Protein 4FB3 (pdb70)

Foldseek 3Di:
DDDDPVLVVFFDPDDPDFDWAQKKKKWFAPVLQVVVVVPVVVQPFPKKWWKDDPRTIMIITGGDDIGGFVVVLVVSCVPDVDGRTDMTGTNHRLVSVVVCVDPPMPTDDMPPPRD/DDDDPVCVVFWDPDDPDQDWAQKKKKDFAAVLQVVCQVPVPVQPFPKKWWKCAPRGTMIITGGPDIGGQVVVVVPSVPSDVDDDMDMTGTHHVVVVCVVQPDPVMGTDDMDDDD/DDDDPVCPVFWDPDDDDPDWAFWKKKWWALVLVVVVQPVVCPLPWPKWFWKDDDRIIMIITGGPDIGGQVVVQVVSCPVPVDTDIDMTGTNHRVVVPVVQVDPPMPGPDMDDDD

Radius of gyration: 34.25 Å; Cα contacts (8 Å, |Δi|>4): 599; chains: 3; bounding box: 70×88×48 Å

Solvent-accessible surface area: 19027 Å² total; per-residue (Å²): 124,84,12,18,108,74,0,60,56,70,9,12,91,56,144,210,47,111,144,64,25,60,0,2,0,6,18,3,36,56,129,10,0,106,66,2,24,96,38,4,43,120,12,142,32,84,17,37,0,8,1,60,33,108,167,1,0,1,0,6,1,53,7,93,74,118,39,107,28,55,47,2,64,90,72,9,12,154,68,46,58,103,57,70,63,39,10,41,0,2,61,104,48,114,62,0,34,103,29,1,40,55,92,87,12,115,58,91,57,51,52,135,105,50,170,125,84,10,24,101,68,0,74,50,64,9,24,90,48,149,200,50,105,132,46,22,60,1,0,0,0,9,0,22,68,123,42,0,110,69,0,20,82,61,2,38,153,18,161,33,100,24,48,3,5,1,36,48,119,168,3,0,0,0,4,1,40,7,126,68,119,40,93,27,50,48,2,88,107,22,2,54,119,62,10,98,47,90,75,28,46,3,44,0,3,72,104,44,132,58,0,37,106,33,3,49,50,92,106,14,123,69,68,58,48,76,127,112,94,135,87,12,13,102,65,0,63,54,61,8,16,84,68,143,207,53,122,122,53,29,61,2,0,0,3,15,0,40,81,118,8,0,112,83,4,28,105,54,4,53,122,9,127,26,112,17,42,2,4,0,34,28,123,168,10,0,0,1,7,12,52,7,123,54,120,36,89,37,58,40,4,84,81,66,11,54,128,96,11,91,122,64,105,33,32,8,51,0,4,67,108,52,126,71,0,39,93,34,2,46,52,93,83,9,111,66,82,56,38,79,108,114,76

Organism: Murine polyomavirus (strain BG) (NCBI:txid179241)

Secondary structure (DSSP, 8-state):
----TTTTTSB---SS---EEEEEEEEE-HHHHHHHHTTGGGG-EEEEEEEE-SSSEEEEEEEEEEEEHHHHHHHHTTTS--S---EEEBSSHHHHHHHSSSTT-EEEEESS---/----TTSTTTEE--SS---EEEEEEEE--HHHHHHHHTTGGGG-EEEEEEEEEESEEEEEEEEEEEEESHHHHHHHHHH---S--EEEEESSHHHHHHHHSSSS-EEEEESS--/----TTSTTSEE--SS---EEEEEEEEE-HHHHHHHHSTTTTS-EEEEEEEEETTEEEEEEEEEEEEEHHHHHHHHTTT-SSS-EEEEEES-HHHHHHHTTSTT-EEEEESS--

Nearest PDB structures (foldseek):
  4fb3-assembly1_E  TM=9.913E-01  e=8.082E-19  Alphapolyomavirus muris
  3qfq-assembly1_E  TM=9.649E-01  e=5.705E-13  Merkel cell polyomavirus
  2nl8-assembly1_A-2  TM=9.813E-01  e=9.388E-12  Betapolyomavirus macacae
  4gdf-assembly1_A  TM=9.723E-01  e=1.425E-11  Betapolyomavirus macacae
  3qk2-assembly1_A  TM=9.539E-01  e=4.165E-11  Betapolyomavirus macacae

Structure (mmCIF, N/CA/C/O backbone):
data_4FB3
#
_entry.id   4FB3
#
_cell.length_a   165.150
_cell.length_b   167.922
_cell.length_c   77.728
_cell.angle_alpha   90.00
_cell.angle_beta   90.00
_cell.angle_gamma   90.00
#
_symmetry.space_group_name_H-M   'C 2 2 21'
#
loop_
_entity.id
_entity.type
_entity.pdbx_description
1 polymer 'ORI DNA oligonucleotide-Crick strand'
2 polymer 'ORI DNA oligonucleotide-Watson strand'
3 polymer 'Large T antigen'
#
loop_
_atom_site.group_PDB
_atom_site.id
_atom_site.type_symbol
_atom_site.label_atom_id
_atom_site.label_alt_id
_atom_site.label_comp_id
_atom_site.label_asym_id
_atom_site.label_entity_id
_atom_site.label_seq_id
_atom_site.pdbx_PDB_ins_code
_atom_site.Cartn_x
_atom_site.Cartn_y
_atom_site.Cartn_z
_atom_site.occupancy
_atom_site.B_iso_or_equiv
_atom_site.auth_seq_id
_atom_site.auth_comp_id
_atom_site.auth_asym_id
_atom_site.auth_atom_id
_atom_site.pdbx_PDB_model_num
ATOM 1061 N N . SER C 3 8 ? -13.184 117.708 6.926 1.00 131.74 290 SER A N 1
ATOM 1062 C CA . SER C 3 8 ? -12.557 117.174 5.720 1.00 128.81 290 SER A CA 1
ATOM 1063 C C . SER C 3 8 ? -13.552 117.056 4.563 1.00 124.55 290 SER A C 1
ATOM 1064 O O . SER C 3 8 ? -13.808 115.963 4.058 1.00 122.73 290 SER A O 1
ATOM 1067 N N . ASP C 3 9 ? -14.122 118.190 4.164 1.00 133.38 291 ASP A N 1
ATOM 1068 C CA . ASP C 3 9 ? -14.992 118.256 2.992 1.00 129.76 291 ASP A CA 1
ATOM 1069 C C . ASP C 3 9 ? -14.225 118.920 1.849 1.00 128.24 291 ASP A C 1
ATOM 1070 O O . ASP C 3 9 ? -12.995 118.922 1.847 1.00 129.42 291 ASP A O 1
ATOM 1075 N N . PHE C 3 10 ? -14.942 119.481 0.881 1.00 96.11 292 PHE A N 1
ATOM 1076 C CA . PHE C 3 10 ? -14.303 120.202 -0.215 1.00 95.06 292 PHE A CA 1
ATOM 1077 C C . PHE C 3 10 ? -13.978 121.634 0.197 1.00 97.53 292 PHE A C 1
ATOM 1078 O O . PHE C 3 10 ? -14.727 122.241 0.964 1.00 99.13 292 PHE A O 1
ATOM 1086 N N . PRO C 3 11 ? -12.848 122.164 -0.301 1.00 103.36 293 PRO A N 1
ATOM 1087 C CA . PRO C 3 11 ? -12.403 123.539 -0.051 1.00 106.03 293 PRO A CA 1
ATOM 1088 C C . PRO C 3 11 ? -13.517 124.555 -0.260 1.00 106.10 293 PRO A C 1
ATOM 1089 O O . PRO C 3 11 ? -14.348 124.392 -1.154 1.00 103.55 293 PRO A O 1
ATOM 1093 N N . SER C 3 12 ? -13.517 125.597 0.565 1.00 117.66 294 SER A N 1
ATOM 1094 C CA . SER C 3 12 ? -14.574 126.599 0.554 1.00 118.61 294 SER A CA 1
ATOM 1095 C C . SER C 3 12 ? -14.597 127.376 -0.762 1.00 117.67 294 SER A C 1
ATOM 1096 O O . SER C 3 12 ? -15.623 127.938 -1.147 1.00 117.51 294 SER A O 1
ATOM 1099 N N . SER C 3 13 ? -13.462 127.392 -1.454 1.00 105.50 295 SER A N 1
ATOM 1100 C CA . SER C 3 13 ? -13.327 128.132 -2.703 1.00 105.15 295 SER A CA 1
ATOM 1101 C C . SER C 3 13 ? -14.136 127.490 -3.827 1.00 101.57 295 SER A C 1
ATOM 1102 O O . SER C 3 13 ? -14.811 128.179 -4.592 1.00 101.63 295 SER A O 1
ATOM 1105 N N . LEU C 3 14 ? -14.066 126.164 -3.908 1.00 109.40 296 LEU A N 1
ATOM 1106 C CA . LEU C 3 14 ? -14.677 125.406 -4.999 1.00 106.25 296 LEU A CA 1
ATOM 1107 C C . LEU C 3 14 ? -16.209 125.374 -5.001 1.00 105.33 296 LEU A C 1
ATOM 1108 O O . LEU C 3 14 ? -16.826 125.281 -6.065 1.00 103.77 296 LEU A O 1
ATOM 1113 N N . THR C 3 15 ? -16.819 125.465 -3.821 1.00 89.56 297 THR A N 1
ATOM 1114 C CA . THR C 3 15 ? -18.260 125.233 -3.660 1.00 88.82 297 THR A CA 1
ATOM 1115 C C . THR C 3 15 ? -19.189 126.158 -4.454 1.00 89.32 297 THR A C 1
ATOM 1116 O O . THR C 3 15 ? -20.333 126.378 -4.052 1.00 90.08 297 THR A O 1
ATOM 1120 N N . GLY C 3 16 ? -18.707 126.684 -5.576 1.00 97.43 298 GLY A N 1
ATOM 1121 C CA . GLY C 3 16 ? -19.531 127.477 -6.469 1.00 98.13 298 GLY A CA 1
ATOM 1122 C C . GLY C 3 16 ? -19.465 126.896 -7.870 1.00 95.86 298 GLY A C 1
ATOM 1123 O O . GLY C 3 16 ? -20.226 127.285 -8.764 1.00 96.14 298 GLY A O 1
ATOM 1124 N N . TYR C 3 17 ? -18.545 125.954 -8.058 1.00 112.41 299 TYR A N 1
ATOM 1125 C CA . TYR C 3 17 ? -18.378 125.289 -9.339 1.00 110.49 299 TYR A CA 1
ATOM 1126 C C . TYR C 3 17 ? -18.754 123.816 -9.223 1.00 108.04 299 TYR A C 1
ATOM 1127 O O . TYR C 3 17 ? -18.460 123.022 -10.123 1.00 106.53 299 TYR A O 1
ATOM 1136 N N . LEU C 3 18 ? -19.400 123.456 -8.116 1.00 102.00 300 LEU A N 1
ATOM 1137 C CA . LEU C 3 18 ? -19.769 122.068 -7.870 1.00 100.22 300 LEU A CA 1
ATOM 1138 C C . LEU C 3 18 ? -21.264 121.900 -7.639 1.00 100.14 300 LEU A C 1
ATOM 1139 O O . LEU C 3 18 ? -21.972 122.862 -7.341 1.00 101.69 300 LEU A O 1
ATOM 1144 N N . SER C 3 19 ? -21.733 120.665 -7.779 1.00 75.44 301 SER A N 1
ATOM 1145 C CA . SER C 3 19 ? -23.084 120.306 -7.376 1.00 75.55 301 SER A CA 1
ATOM 1146 C C . SER C 3 19 ? -23.061 119.885 -5.914 1.00 76.28 301 SER A C 1
ATOM 1147 O O . SER C 3 19 ? -22.148 119.183 -5.473 1.00 75.97 301 SER A O 1
ATOM 1150 N N . HIS C 3 20 ? -24.056 120.332 -5.160 1.00 82.53 302 HIS A N 1
ATOM 1151 C CA . HIS C 3 20 ? -24.178 119.948 -3.764 1.00 83.69 302 HIS A CA 1
ATOM 1152 C C . HIS C 3 20 ? -25.481 119.189 -3.569 1.00 83.65 302 HIS A C 1
ATOM 1153 O O . HIS C 3 20 ? -25.994 119.076 -2.455 1.00 85.15 302 HIS A O 1
ATOM 1160 N N . ALA C 3 21 ? -26.012 118.673 -4.674 1.00 94.40 303 ALA A N 1
ATOM 1161 C CA . ALA C 3 21 ? -27.226 117.873 -4.643 1.00 94.49 303 ALA A CA 1
ATOM 1162 C C . ALA C 3 21 ? -26.936 116.537 -3.973 1.00 94.34 303 ALA A C 1
ATOM 1163 O O . ALA C 3 21 ? -25.783 116.118 -3.874 1.00 93.78 303 ALA A O 1
ATOM 1165 N N . ILE C 3 22 ? -27.989 115.872 -3.514 1.00 90.82 304 ILE A N 1
ATOM 1166 C CA . ILE C 3 22 ? -27.853 114.614 -2.793 1.00 91.34 304 ILE A CA 1
ATOM 1167 C C . ILE C 3 22 ? -29.073 113.724 -3.037 1.00 91.77 304 ILE A C 1
ATOM 1168 O O . ILE C 3 22 ? -28.948 112.513 -3.216 1.00 91.64 304 ILE A O 1
ATOM 1173 N N . TYR C 3 23 ? -30.247 114.343 -3.079 1.00 78.75 305 TYR A N 1
ATOM 1174 C CA . TYR C 3 23 ? -31.485 113.630 -3.364 1.00 79.48 305 TYR A CA 1
ATOM 1175 C C . TYR C 3 23 ? -31.886 113.843 -4.821 1.00 78.43 305 TYR A C 1
ATOM 1176 O O . TYR C 3 23 ? -33.056 113.704 -5.179 1.00 79.38 305 TYR A O 1
ATOM 1185 N N . SER C 3 24 ? -30.907 114.182 -5.657 1.00 77.93 306 SER A N 1
ATOM 1186 C CA . SER C 3 24 ? -31.156 114.465 -7.067 1.00 77.25 306 SER A CA 1
ATOM 1187 C C . SER C 3 24 ? -30.707 113.317 -7.970 1.00 76.33 306 SER A C 1
ATOM 1188 O O . SER C 3 24 ? -29.694 112.666 -7.707 1.00 75.64 306 SER A O 1
ATOM 1191 N N . ASN C 3 25 ? -31.472 113.071 -9.030 1.00 87.30 307 ASN A N 1
ATOM 1192 C CA . ASN C 3 25 ? -31.123 112.046 -10.002 1.00 86.91 307 ASN A CA 1
ATOM 1193 C C . ASN C 3 25 ? -30.657 112.647 -11.322 1.00 86.23 307 ASN A C 1
ATOM 1194 O O . ASN C 3 25 ? -30.794 112.028 -12.377 1.00 86.61 307 ASN A O 1
ATOM 1199 N N . LYS C 3 26 ? -30.099 113.852 -11.257 1.00 73.58 308 LYS A N 1
ATOM 1200 C CA . LYS C 3 26 ? -29.578 114.515 -12.444 1.00 73.24 308 LYS A CA 1
ATOM 1201 C C . LYS C 3 26 ? -28.350 113.786 -12.978 1.00 72.22 308 LYS A C 1
ATOM 1202 O O . LYS C 3 26 ? -27.783 112.932 -12.302 1.00 71.74 308 LYS A O 1
ATOM 1208 N N . THR C 3 27 ? -27.945 114.133 -14.196 1.00 91.26 309 THR A N 1
ATOM 1209 C CA . THR C 3 27 ? -26.772 113.532 -14.830 1.00 90.64 309 THR A CA 1
ATOM 1210 C C . THR C 3 27 ? -25.753 114.588 -15.238 1.00 90.21 309 THR A C 1
ATOM 1211 O O . THR C 3 27 ? -26.120 115.691 -15.644 1.00 90.89 309 THR A O 1
ATOM 1215 N N . PHE C 3 28 ? -24.474 114.237 -15.140 1.00 75.36 310 PHE A N 1
ATOM 1216 C CA . PHE C 3 28 ? -23.393 115.199 -15.336 1.00 75.11 310 PHE A CA 1
ATOM 1217 C C . PHE C 3 28 ? -22.254 114.673 -16.202 1.00 75.11 310 PHE A C 1
ATOM 1218 O O . PHE C 3 28 ? -21.977 113.474 -16.205 1.00 75.06 310 PHE A O 1
ATOM 1226 N N . PRO C 3 29 ? -21.584 115.579 -16.934 1.00 72.08 311 PRO A N 1
ATOM 1227 C CA . PRO C 3 29 ? -20.445 115.225 -17.787 1.00 72.41 311 PRO A CA 1
ATOM 1228 C C . PRO C 3 29 ? -19.088 115.451 -17.115 1.00 71.93 311 PRO A C 1
ATOM 1229 O O . PRO C 3 29 ? -18.061 115.100 -17.698 1.00 72.34 311 PRO A O 1
ATOM 1233 N N . ALA C 3 30 ? -19.081 116.023 -15.914 1.00 77.11 312 ALA A N 1
ATOM 1234 C CA . ALA C 3 30 ? -17.826 116.315 -15.223 1.00 77.08 312 ALA A CA 1
ATOM 1235 C C . ALA C 3 30 ? -17.884 115.963 -13.738 1.00 76.65 312 ALA A C 1
ATOM 1236 O O . ALA C 3 30 ? -18.890 116.207 -13.077 1.00 76.48 312 ALA A O 1
ATOM 1238 N N . PHE C 3 31 ? -16.800 115.395 -13.217 1.00 64.82 313 PHE A N 1
ATOM 1239 C CA . PHE C 3 31 ? -16.765 114.966 -11.822 1.00 64.91 313 PHE A CA 1
ATOM 1240 C C . PHE C 3 31 ? -15.417 115.238 -11.151 1.00 65.73 313 PHE A C 1
ATOM 1241 O O . PHE C 3 31 ? -14.369 115.186 -11.791 1.00 66.16 313 PHE A O 1
ATOM 1249 N N . LEU C 3 32 ? -15.453 115.515 -9.851 1.00 60.39 314 LEU A N 1
ATOM 1250 C CA . LEU C 3 32 ? -14.241 115.770 -9.078 1.00 61.63 314 LEU A CA 1
ATOM 1251 C C . LEU C 3 32 ? -14.234 114.909 -7.817 1.00 62.48 314 LEU A C 1
ATOM 1252 O O . LEU C 3 32 ? -15.162 114.976 -7.013 1.00 62.53 314 LEU A O 1
ATOM 1257 N N . VAL C 3 33 ? -13.180 114.113 -7.644 1.00 58.46 315 VAL A N 1
ATOM 1258 C CA . VAL C 3 33 ? -13.074 113.222 -6.490 1.00 59.83 315 VAL A CA 1
ATOM 1259 C C . VAL C 3 33 ? -11.907 113.593 -5.577 1.00 61.89 315 VAL A C 1
ATOM 1260 O O . VAL C 3 33 ? -10.784 113.798 -6.033 1.00 62.54 315 VAL A O 1
ATOM 1264 N N . TYR C 3 34 ? -12.189 113.677 -4.281 1.00 103.85 316 TYR A N 1
ATOM 1265 C CA . TYR C 3 34 ? -11.206 114.100 -3.293 1.00 106.28 316 TYR A CA 1
ATOM 1266 C C . TYR C 3 34 ? -10.798 112.930 -2.400 1.00 108.52 316 TYR A C 1
ATOM 1267 O O . TYR C 3 34 ? -11.598 112.451 -1.594 1.00 109.14 316 TYR A O 1
ATOM 1276 N N . SER C 3 35 ? -9.552 112.484 -2.539 1.00 70.57 317 SER A N 1
ATOM 1277 C CA . SER C 3 35 ? -9.029 111.391 -1.721 1.00 73.33 317 SER A CA 1
ATOM 1278 C C . SER C 3 35 ? -7.522 111.521 -1.494 1.00 75.96 317 SER A C 1
ATOM 1279 O O . SER C 3 35 ? -6.923 112.548 -1.808 1.00 75.78 317 SER A O 1
ATOM 1282 N N . THR C 3 36 ? -6.912 110.475 -0.944 1.00 98.38 318 THR A N 1
ATOM 1283 C CA . THR C 3 36 ? -5.477 110.480 -0.668 1.00 101.46 318 THR A CA 1
ATOM 1284 C C . THR C 3 36 ? -4.651 110.421 -1.951 1.00 100.54 318 THR A C 1
ATOM 1285 O O . THR C 3 36 ? -5.203 110.269 -3.045 1.00 97.68 318 THR A O 1
ATOM 1289 N N . LYS C 3 37 ? -3.331 110.542 -1.810 1.00 101.51 319 LYS A N 1
ATOM 1290 C CA . LYS C 3 37 ? -2.434 110.497 -2.962 1.00 101.27 319 LYS A CA 1
ATOM 1291 C C . LYS C 3 37 ? -2.487 109.134 -3.634 1.00 101.31 319 LYS A C 1
ATOM 1292 O O . LYS C 3 37 ? -2.597 109.036 -4.860 1.00 99.23 319 LYS A O 1
ATOM 1298 N N . GLU C 3 38 ? -2.398 108.087 -2.819 1.00 122.46 320 GLU A N 1
ATOM 1299 C CA . GLU C 3 38 ? -2.351 106.718 -3.323 1.00 123.54 320 GLU A CA 1
ATOM 1300 C C . GLU C 3 38 ? -3.582 106.366 -4.144 1.00 120.13 320 GLU A C 1
ATOM 1301 O O . GLU C 3 38 ? -3.468 105.877 -5.270 1.00 119.41 320 GLU A O 1
ATOM 1307 N N . LYS C 3 39 ? -4.755 106.619 -3.572 1.00 105.77 321 LYS A N 1
ATOM 1308 C CA . LYS C 3 39 ? -6.012 106.266 -4.219 1.00 102.97 321 LYS A CA 1
ATOM 1309 C C . LYS C 3 39 ? -6.253 107.091 -5.483 1.00 99.54 321 LYS A C 1
ATOM 1310 O O . LYS C 3 39 ? -6.812 106.587 -6.460 1.00 98.07 321 LYS A O 1
ATOM 1316 N N . CYS C 3 40 ? -5.818 108.349 -5.468 1.00 78.60 322 CYS A N 1
ATOM 1317 C CA . CYS C 3 40 ? -5.998 109.235 -6.618 1.00 75.87 322 CYS A CA 1
ATOM 1318 C C . CYS C 3 40 ? -5.187 108.769 -7.821 1.00 76.41 322 CYS A C 1
ATOM 1319 O O . CYS C 3 40 ? -5.692 108.740 -8.944 1.00 74.52 322 CYS A O 1
ATOM 1322 N N . LYS C 3 41 ? -3.931 108.403 -7.582 1.00 92.38 323 LYS A N 1
ATOM 1323 C CA . LYS C 3 41 ? -3.093 107.843 -8.635 1.00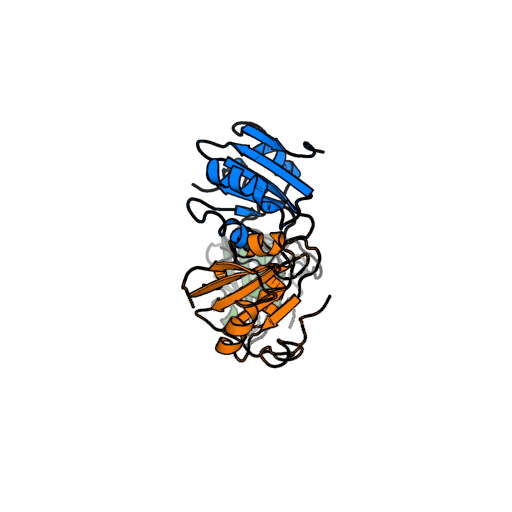 93.58 323 LYS A CA 1
ATOM 1324 C C . LYS C 3 41 ? -3.634 106.480 -9.055 1.00 94.02 323 LYS A C 1
ATOM 1325 O O . LYS C 3 41 ? -3.565 106.107 -10.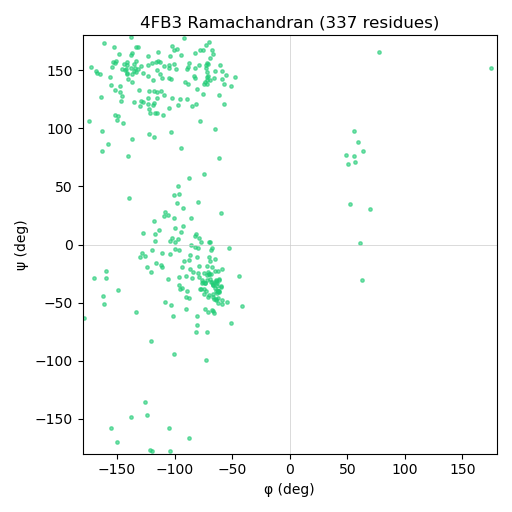225 1.00 93.77 323 LYS A O 1
ATOM 1331 N N . GLN C 3 42 ? -4.175 105.743 -8.090 1.00 94.85 324 GLN A N 1
ATOM 1332 C CA . GLN C 3 42 ? -4.793 104.449 -8.356 1.00 95.66 324 GLN A CA 1
ATOM 1333 C C . GLN C 3 42 ? -6.005 104.607 -9.273 1.00 92.44 324 GLN A C 1
ATOM 1334 O O . GLN C 3 42 ? -6.266 103.756 -10.121 1.00 92.93 324 GLN A O 1
ATOM 1340 N N . LEU C 3 43 ? -6.733 105.706 -9.104 1.00 85.08 325 LEU A N 1
ATOM 1341 C CA . LEU C 3 43 ? -7.913 105.982 -9.918 1.00 82.25 325 LEU A CA 1
ATOM 1342 C C . LEU C 3 43 ? -7.565 106.507 -11.310 1.00 81.16 325 LEU A C 1
ATOM 1343 O O . LEU C 3 43 ? -8.218 106.151 -12.294 1.00 80.36 325 LEU A O 1
ATOM 1348 N N . TYR C 3 44 ? -6.538 107.352 -11.384 1.00 90.98 326 TYR A N 1
ATOM 1349 C CA . TYR C 3 44 ? -6.161 108.019 -12.632 1.00 90.22 326 TYR A CA 1
ATOM 1350 C C . TYR C 3 44 ? -5.829 107.035 -13.748 1.00 91.71 326 TYR A C 1
ATOM 1351 O O . TYR C 3 44 ? -5.876 107.390 -14.926 1.00 91.06 326 TYR A O 1
ATOM 1360 N N . ASP C 3 45 ? -5.498 105.803 -13.377 1.00 85.71 327 ASP A N 1
ATOM 1361 C CA . ASP C 3 45 ? -5.209 104.767 -14.360 1.00 87.72 327 ASP A CA 1
ATOM 1362 C C . ASP C 3 45 ? -6.376 103.787 -14.487 1.00 87.63 327 ASP A C 1
ATOM 1363 O O . ASP C 3 45 ? -6.395 102.941 -15.380 1.00 89.25 327 ASP A O 1
ATOM 1368 N N . THR C 3 46 ? -7.351 103.919 -13.593 1.00 89.64 328 THR A N 1
ATOM 1369 C CA . THR C 3 46 ? -8.467 102.977 -13.504 1.00 89.91 328 THR A CA 1
ATOM 1370 C C . THR C 3 46 ? -9.703 103.403 -14.299 1.00 87.44 328 THR A C 1
ATOM 1371 O O . THR C 3 46 ? -10.368 102.570 -14.916 1.00 88.32 328 THR A O 1
ATOM 1375 N N . ILE C 3 47 ? -9.983 104.704 -14.302 1.00 102.41 329 ILE A N 1
ATOM 1376 C CA . ILE C 3 47 ? -11.241 105.265 -14.816 1.00 100.16 329 ILE A CA 1
ATOM 1377 C C . ILE C 3 47 ? -11.667 104.877 -16.239 1.00 100.65 329 ILE A C 1
ATOM 1378 O O . ILE C 3 47 ? -12.739 105.281 -16.692 1.00 99.23 329 ILE A O 1
ATOM 1383 N N . GLY C 3 48 ? -10.830 104.105 -16.930 1.00 97.90 330 GLY A N 1
ATOM 1384 C CA . GLY C 3 48 ? -11.062 103.739 -18.319 1.00 99.00 330 GLY A CA 1
ATOM 1385 C C . GLY C 3 48 ? -12.469 103.311 -18.703 1.00 98.78 330 GLY A C 1
ATOM 1386 O O . GLY C 3 48 ? -12.879 103.472 -19.853 1.00 99.03 330 GLY A O 1
ATOM 1387 N N . LYS C 3 49 ? -13.216 102.779 -17.741 1.00 91.47 331 LYS A N 1
ATOM 1388 C CA . LYS C 3 49 ? -14.573 102.306 -18.001 1.00 91.62 331 LYS A CA 1
ATOM 1389 C C . LYS C 3 49 ? -15.595 103.445 -17.989 1.00 88.84 331 LYS A C 1
ATOM 1390 O O . LYS C 3 49 ? -16.805 103.209 -18.020 1.00 88.76 331 LYS A O 1
ATOM 1396 N N . PHE C 3 50 ? -15.095 104.676 -17.937 1.00 89.05 332 PHE A N 1
ATOM 1397 C CA . PHE C 3 50 ? -15.931 105.862 -18.083 1.00 86.93 332 PHE A CA 1
ATOM 1398 C C . PHE C 3 50 ? -15.614 106.551 -19.401 1.00 87.12 332 PHE A C 1
ATOM 1399 O O . PHE C 3 50 ? -16.407 107.347 -19.904 1.00 86.27 332 PHE A O 1
ATOM 1407 N N . ARG C 3 51 ? -14.444 106.226 -19.945 1.00 105.96 333 ARG A N 1
ATOM 1408 C CA . ARG C 3 51 ? -13.947 106.803 -21.190 1.00 106.70 333 ARG A CA 1
ATOM 1409 C C . ARG C 3 51 ? -13.892 108.325 -21.098 1.00 104.88 333 ARG A C 1
ATOM 1410 O O . ARG C 3 51 ? -14.686 109.015 -21.735 1.00 104.51 333 ARG A O 1
ATOM 1418 N N . PRO C 3 52 ? -12.948 108.855 -20.306 1.00 61.95 334 PRO A N 1
ATOM 1419 C CA . PRO C 3 52 ? -12.876 110.303 -20.094 1.00 60.60 334 PRO A CA 1
ATOM 1420 C C . PRO C 3 52 ? -12.305 111.049 -21.299 1.00 61.68 334 PRO A C 1
ATOM 1421 O O . PRO C 3 52 ? -11.342 110.584 -21.907 1.00 63.35 334 PRO A O 1
ATOM 1425 N N . GLU C 3 53 ? -12.897 112.192 -21.634 1.00 102.81 335 GLU A N 1
ATOM 1426 C CA . GLU C 3 53 ? -12.394 113.034 -22.712 1.00 104.13 335 GLU A CA 1
ATOM 1427 C C . GLU C 3 53 ? -11.100 113.698 -22.245 1.00 104.32 335 GLU A C 1
ATOM 1428 O O . GLU C 3 53 ? -10.231 114.048 -23.046 1.00 105.96 335 GLU A O 1
ATOM 1434 N N . PHE C 3 54 ? -10.984 113.847 -20.928 1.00 75.80 336 PHE A N 1
ATOM 1435 C CA . PHE C 3 54 ? -9.874 114.558 -20.301 1.00 76.10 336 PHE A CA 1
ATOM 1436 C C . PHE C 3 54 ? -9.825 114.234 -18.813 1.00 75.03 336 PHE A C 1
ATOM 1437 O O . PHE C 3 54 ? -10.861 114.032 -18.188 1.00 73.70 336 PHE A O 1
ATOM 1445 N N . LYS C 3 55 ? -8.623 114.187 -18.247 1.00 71.56 337 LYS A N 1
ATOM 1446 C CA . LYS C 3 55 ? -8.460 113.883 -16.830 1.00 71.15 337 LYS A CA 1
ATOM 1447 C C . LYS C 3 55 ? -7.148 114.450 -16.302 1.00 72.51 337 LYS A C 1
ATOM 1448 O O . LYS C 3 55 ? -6.144 114.464 -17.014 1.00 74.06 337 LYS A O 1
ATOM 1454 N N . CYS C 3 56 ? -7.157 114.918 -15.057 1.00 74.50 338 CYS A N 1
ATOM 1455 C CA . CYS C 3 56 ? -5.947 115.460 -14.446 1.00 76.17 338 CYS A CA 1
ATOM 1456 C C . CYS C 3 56 ? -5.832 115.080 -12.972 1.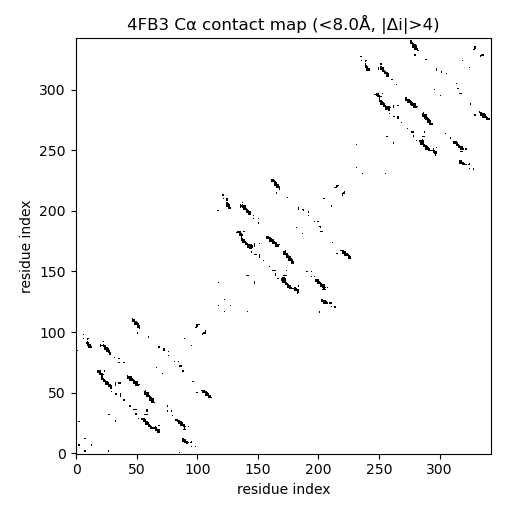00 76.55 338 CYS A C 1
ATOM 1457 O O . CYS C 3 56 ? -6.836 114.831 -12.300 1.00 75.31 338 CYS A O 1
ATOM 1460 N N . LEU C 3 57 ? -4.600 115.042 -12.478 1.00 78.48 339 LEU A N 1
ATOM 1461 C CA . LEU C 3 57 ? -4.331 114.672 -11.096 1.00 79.58 339 LEU A CA 1
ATOM 1462 C C . LEU C 3 57 ? -3.605 115.795 -10.360 1.00 81.26 339 LEU A C 1
ATOM 1463 O O . LEU C 3 57 ? -2.454 116.112 -10.667 1.00 83.18 339 LEU A O 1
ATOM 1468 N N . VAL C 3 58 ? -4.285 116.395 -9.386 1.00 77.17 340 VAL A N 1
ATOM 1469 C CA . VAL C 3 58 ? -3.711 117.501 -8.625 1.00 79.10 340 VAL A CA 1
ATOM 1470 C C . VAL C 3 58 ? -3.539 117.158 -7.144 1.00 80.82 340 VAL A C 1
ATOM 1471 O O . VAL C 3 58 ? -4.216 116.274 -6.620 1.00 80.04 340 VAL A O 1
ATOM 1475 N N . HIS C 3 59 ? -2.632 117.866 -6.476 1.00 100.91 341 HIS A N 1
ATOM 1476 C CA . HIS C 3 59 ? -2.386 117.666 -5.048 1.00 103.26 341 HIS A CA 1
ATOM 1477 C C . HIS C 3 59 ? -3.075 118.733 -4.204 1.00 103.63 341 HIS A C 1
ATOM 1478 O O . HIS C 3 59 ? -3.327 119.840 -4.678 1.00 103.11 341 HIS A O 1
ATOM 1485 N N . TYR C 3 60 ? -3.362 118.397 -2.948 1.00 111.31 342 TYR A N 1
ATOM 1486 C CA . TYR C 3 60 ? -3.990 119.331 -2.018 1.00 112.29 342 TYR A CA 1
ATOM 1487 C C . TYR C 3 60 ? -3.833 118.880 -0.566 1.00 115.17 342 TYR A C 1
ATOM 1488 O O . TYR C 3 60 ? -4.747 118.289 0.008 1.00 114.37 342 TYR A O 1
ATOM 1497 N N . GLU C 3 61 ? -2.665 119.150 0.013 1.00 114.99 343 GLU A N 1
ATOM 1498 C CA . GLU C 3 61 ? -2.420 118.937 1.442 1.00 118.64 343 GLU A CA 1
ATOM 1499 C C . GLU C 3 61 ? -2.606 117.492 1.908 1.00 118.79 343 GLU A C 1
ATOM 1500 O O . GLU C 3 61 ? -3.693 117.119 2.353 1.00 117.55 343 GLU A O 1
ATOM 1506 N N . GLU C 3 62 ? -1.538 116.698 1.827 1.00 122.25 344 GLU A N 1
ATOM 1507 C CA . GLU C 3 62 ? -1.543 115.305 2.292 1.00 123.37 344 GLU A CA 1
ATOM 1508 C C . GLU C 3 62 ? -2.704 114.512 1.701 1.00 119.47 344 GLU A C 1
ATOM 1509 O O . GLU C 3 62 ? -3.279 113.642 2.353 1.00 120.11 344 GLU A O 1
ATOM 1515 N N . GLY C 3 63 ? -3.044 114.835 0.460 1.00 112.07 345 GLY A N 1
ATOM 1516 C CA . GLY C 3 63 ? -4.178 114.244 -0.222 1.00 108.41 345 GLY A CA 1
ATOM 1517 C C . GLY C 3 63 ? -4.344 114.927 -1.563 1.00 105.26 345 GLY A C 1
ATOM 1518 O O . GLY C 3 63 ? -3.972 116.090 -1.721 1.00 105.65 345 GLY A O 1
ATOM 1519 N N . GLY C 3 64 ? -4.892 114.211 -2.536 1.00 74.38 346 GLY A N 1
ATOM 1520 C CA . GLY C 3 64 ? -5.018 114.760 -3.872 1.00 71.82 346 GLY A CA 1
ATOM 1521 C C . GLY C 3 64 ? -6.443 114.825 -4.380 1.00 68.62 346 GLY A C 1
ATOM 1522 O O . GLY C 3 64 ? -7.387 114.496 -3.662 1.00 68.26 346 GLY A O 1
ATOM 1523 N N . MET C 3 65 ? -6.596 115.265 -5.624 1.00 80.57 347 MET A N 1
ATOM 1524 C CA . MET C 3 65 ? 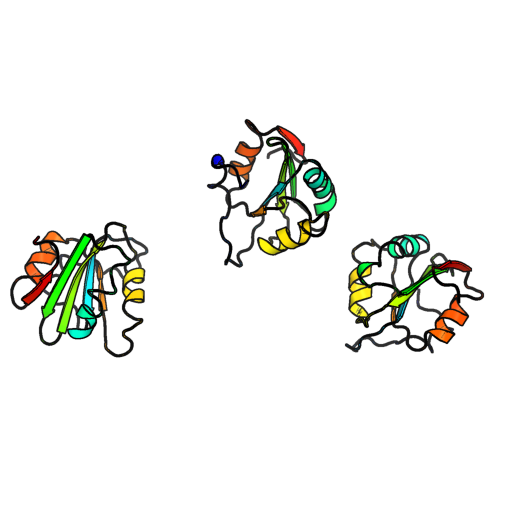-7.899 115.319 -6.271 1.00 77.82 347 MET A CA 1
ATOM 1525 C C . MET C 3 65 ? -7.771 114.837 -7.706 1.00 76.48 347 MET A C 1
ATOM 1526 O O . MET C 3 65 ? -6.705 114.943 -8.313 1.00 77.45 347 MET A O 1
ATOM 1531 N N . LEU C 3 66 ? -8.856 114.291 -8.238 1.00 68.86 348 LEU A N 1
ATOM 1532 C CA . LEU C 3 66 ? -8.890 113.883 -9.632 1.00 67.81 348 LEU A CA 1
ATOM 1533 C C . LEU C 3 66 ? -10.042 114.594 -10.334 1.00 65.91 348 LEU A C 1
ATOM 1534 O O . LEU C 3 66 ? -11.190 114.540 -9.888 1.00 64.94 348 LEU A O 1
ATOM 1539 N N . PHE C 3 67 ? -9.718 115.276 -11.428 1.00 80.34 349 PHE A N 1
ATOM 1540 C CA . PHE C 3 67 ? -10.708 116.018 -12.197 1.00 79.12 349 PHE A CA 1
ATOM 1541 C C . PHE C 3 67 ? -10.798 115.478 -13.615 1.00 78.73 349 PHE A C 1
ATOM 1542 O O . PHE C 3 67 ? -9.820 115.500 -14.361 1.00 79.71 349 PHE A O 1
ATOM 1550 N N . PHE C 3 68 ? -11.982 115.007 -13.990 1.00 65.53 350 PHE A N 1
ATOM 1551 C CA . PHE C 3 68 ? -12.150 114.342 -15.276 1.00 65.55 350 PHE A CA 1
ATOM 1552 C C . PHE C 3 68 ? -13.525 114.554 -15.907 1.00 64.72 350 PHE A C 1
ATOM 1553 O O . PHE C 3 68 ? -14.551 114.392 -15.249 1.00 63.92 350 PHE A O 1
ATOM 1561 N N . LEU C 3 69 ? -13.535 114.921 -17.186 1.00 72.58 351 LEU A N 1
ATOM 1562 C CA . LEU C 3 69 ? -14.773 115.044 -17.944 1.00 72.36 351 LEU A CA 1
ATOM 1563 C C . LEU C 3 69 ? -15.088 113.684 -18.550 1.00 72.68 351 LEU A C 1
ATOM 1564 O O . LEU C 3 69 ? -14.183 112.891 -18.793 1.00 73.46 351 LEU A O 1
ATOM 1569 N N . THR C 3 70 ? -16.363 113.405 -18.790 1.00 81.93 352 THR A N 1
ATOM 1570 C CA . THR C 3 70 ? -16.739 112.115 -19.348 1.00 82.64 352 THR A CA 1
ATOM 1571 C C . THR C 3 70 ? -17.330 112.263 -20.741 1.00 83.83 352 THR A C 1
ATOM 1572 O O . THR C 3 70 ? -17.824 113.329 -21.113 1.00 83.92 352 THR A O 1
ATOM 1576 N N . MET C 3 71 ? -17.280 111.181 -21.507 1.00 84.65 353 MET A N 1
ATOM 1577 C CA . MET C 3 71 ? -17.899 111.161 -22.820 1.00 86.29 353 MET A CA 1
ATOM 1578 C C . MET C 3 71 ? -19.408 111.137 -22.650 1.00 86.05 353 MET A C 1
ATOM 1579 O O . MET C 3 71 ? -20.081 112.147 -22.861 1.00 86.02 353 MET A O 1
ATOM 1584 N N . THR C 3 72 ? -19.933 109.975 -22.275 1.00 75.57 354 THR A N 1
ATOM 1585 C CA . THR C 3 72 ? -21.333 109.861 -21.900 1.00 75.38 354 THR A CA 1
ATOM 1586 C C . THR C 3 72 ? -21.559 110.517 -20.546 1.00 73.34 354 THR A C 1
ATOM 1587 O O . THR C 3 72 ? -20.696 110.464 -19.673 1.00 72.27 354 THR A O 1
ATOM 1591 N N . LYS C 3 73 ? -22.715 111.147 -20.379 1.00 71.07 355 LYS A N 1
ATOM 1592 C CA . LYS C 3 73 ? -23.061 111.756 -19.100 1.00 69.59 355 LYS A CA 1
ATOM 1593 C C . LYS C 3 73 ? -23.368 110.682 -18.067 1.00 69.26 355 LYS A C 1
ATOM 1594 O O . LYS C 3 73 ? -23.719 109.556 -18.420 1.00 70.41 355 LYS A O 1
ATOM 1600 N N . HIS C 3 74 ? -23.226 111.030 -16.792 1.00 83.32 356 HIS A N 1
ATOM 1601 C CA . HIS C 3 74 ? -23.493 110.089 -15.706 1.00 83.33 356 HIS A CA 1
ATOM 1602 C C . HIS C 3 74 ? -24.155 110.791 -14.527 1.00 82.66 356 HIS A C 1
ATOM 1603 O O . HIS C 3 74 ? -23.934 111.979 -14.309 1.00 81.99 356 HIS A O 1
ATOM 1610 N N . ARG C 3 75 ? -24.962 110.056 -13.764 1.00 84.84 357 ARG A N 1
ATOM 1611 C CA . ARG C 3 75 ? -25.525 110.600 -12.532 1.00 84.57 357 ARG A CA 1
ATOM 1612 C C . ARG C 3 75 ? -24.454 110.544 -11.446 1.00 84.16 357 ARG A C 1
ATOM 1613 O O . ARG C 3 75 ? -23.540 109.719 -11.508 1.00 84.43 357 ARG A O 1
ATOM 1621 N N . VAL C 3 76 ? -24.569 111.427 -10.461 1.00 80.30 358 VAL A N 1
ATOM 1622 C CA . VAL C 3 76 ? -23.491 111.665 -9.506 1.00 80.19 358 VAL A CA 1
ATOM 1623 C C . VAL C 3 76 ? -23.140 110.449 -8.656 1.00 81.14 358 VAL A C 1
ATOM 1624 O O . VAL C 3 76 ? -21.981 110.257 -8.293 1.00 81.37 358 VAL A O 1
ATOM 1628 N N . SER C 3 77 ? -24.141 109.633 -8.341 1.00 76.10 359 SER A N 1
ATOM 1629 C CA . SER C 3 77 ? -23.935 108.484 -7.463 1.00 77.57 359 SER A CA 1
ATOM 1630 C C . SER C 3 77 ? -23.193 107.356 -8.172 1.00 78.17 359 SER A C 1
ATOM 1631 O O . SER C 3 77 ? -22.298 106.743 -7.592 1.00 79.23 359 SER A O 1
ATOM 1634 N N . ALA C 3 78 ? -23.560 107.091 -9.425 1.00 69.79 360 ALA A N 1
ATOM 1635 C CA . ALA C 3 78 ? -23.007 105.955 -10.162 1.00 70.87 360 ALA A CA 1
ATOM 1636 C C . ALA C 3 78 ? -21.496 106.056 -10.339 1.00 70.61 360 ALA A C 1
ATOM 1637 O O . ALA C 3 78 ? -20.804 105.042 -10.420 1.00 72.10 360 ALA A O 1
ATOM 1639 N N . VAL C 3 79 ? -20.990 107.283 -10.402 1.00 74.88 361 VAL A N 1
ATOM 1640 C CA . VAL C 3 79 ? -19.552 107.514 -10.467 1.00 74.80 361 VAL A CA 1
ATOM 1641 C C . VAL C 3 79 ? -18.909 107.186 -9.122 1.00 75.96 361 VAL A C 1
ATOM 1642 O O . VAL C 3 79 ? -17.868 106.531 -9.056 1.00 77.21 361 VAL A O 1
ATOM 1646 N N . LYS C 3 80 ? -19.545 107.660 -8.055 1.00 71.77 362 LYS A N 1
ATOM 1647 C CA . LYS C 3 80 ? -19.084 107.442 -6.688 1.00 73.25 362 LYS A CA 1
ATOM 1648 C C . LYS C 3 80 ? -19.094 105.949 -6.357 1.00 75.48 362 LYS A C 1
ATOM 1649 O O . LYS C 3 80 ? -18.170 105.438 -5.716 1.00 77.27 362 LYS A O 1
ATOM 1655 N N . ASN C 3 81 ? -20.134 105.255 -6.816 1.00 103.40 363 ASN A N 1
ATOM 1656 C CA . ASN C 3 81 ? -20.284 103.825 -6.557 1.00 105.93 363 ASN A CA 1
ATOM 1657 C C . ASN C 3 81 ? -19.225 102.982 -7.255 1.00 107.19 363 ASN A C 1
ATOM 1658 O O . ASN C 3 81 ? -18.818 101.939 -6.747 1.00 109.87 363 ASN A O 1
ATOM 1663 N N . TYR C 3 82 ? -18.785 103.443 -8.421 1.00 106.66 364 TYR A N 1
ATOM 1664 C CA . TYR C 3 82 ? -17.731 102.766 -9.167 1.00 107.91 364 TYR A CA 1
ATOM 1665 C C . TYR C 3 82 ? -16.393 102.941 -8.466 1.00 108.78 364 TYR A C 1
ATOM 1666 O O . TYR C 3 82 ? -15.737 101.961 -8.106 1.00 111.47 364 TYR A O 1
ATOM 1675 N N . CYS C 3 83 ? -15.994 104.197 -8.279 1.00 85.20 365 CYS A N 1
ATOM 1676 C CA . CYS C 3 83 ? -14.682 104.521 -7.727 1.00 86.05 365 CYS A CA 1
ATOM 1677 C C . CYS C 3 83 ? -14.499 103.971 -6.316 1.00 88.52 365 CYS A C 1
ATOM 1678 O O . CYS C 3 83 ? -13.384 103.636 -5.912 1.00 90.62 365 CYS A O 1
ATOM 1681 N N . SER C 3 84 ? -15.597 103.870 -5.574 1.00 101.42 366 SER A N 1
ATOM 1682 C CA . SER C 3 84 ? -15.553 103.299 -4.234 1.00 104.18 366 SER A CA 1
ATOM 1683 C C . SER C 3 84 ? -15.235 101.805 -4.276 1.00 107.41 366 SER A C 1
ATOM 1684 O O . SER C 3 84 ? -14.819 101.221 -3.271 1.00 110.50 366 SER A O 1
ATOM 1687 N N . LYS C 3 85 ? -15.436 101.195 -5.442 1.00 105.84 367 LYS A N 1
ATOM 1688 C CA . LYS C 3 85 ? -15.145 99.779 -5.633 1.00 109.20 367 LYS A CA 1
ATOM 1689 C C . LYS C 3 85 ? -13.767 99.561 -6.253 1.00 110.31 367 LYS A C 1
ATOM 1690 O O . LYS C 3 85 ? -13.602 98.748 -7.162 1.00 111.63 367 LYS A O 1
ATOM 1696 N N . LEU C 3 86 ? -12.785 100.308 -5.758 1.00 118.33 368 LEU A N 1
ATOM 1697 C CA . LEU C 3 86 ? -11.386 100.090 -6.105 1.00 120.07 368 LEU A CA 1
ATOM 1698 C C . LEU C 3 86 ? -10.628 99.802 -4.813 1.00 123.42 368 LEU A C 1
ATOM 1699 O O . LEU C 3 86 ? -10.393 98.645 -4.454 1.00 127.28 368 LEU A O 1
ATOM 1704 N N . CYS C 3 87 ? -10.256 100.863 -4.108 1.00 142.80 369 CYS A N 1
ATOM 1705 C CA . CYS C 3 87 ? -9.803 100.716 -2.735 1.00 145.97 369 CYS A CA 1
ATOM 1706 C C . CYS C 3 87 ? -11.029 100.399 -1.892 1.00 146.49 369 CYS A C 1
ATOM 1707 O O . CYS C 3 87 ? -11.480 99.248 -1.843 1.00 148.88 369 CYS A O 1
ATOM 1710 N N . SER C 3 88 ? -11.538 101.441 -1.234 1.00 114.22 370 SER A N 1
ATOM 1711 C CA . SER C 3 88 ? -12.821 101.458 -0.525 1.00 113.94 370 SER A CA 1
ATOM 1712 C C . SER C 3 88 ? -13.062 102.862 0.077 1.00 111.86 370 SER A C 1
ATOM 1713 O O . SER C 3 88 ? -14.029 103.505 -0.331 1.00 108.73 370 SER A O 1
ATOM 1716 N N . VAL C 3 89 ? -12.261 103.386 1.023 1.00 185.25 371 VAL A N 1
ATOM 1717 C CA . VAL C 3 89 ? -11.317 102.742 1.965 1.00 189.90 371 VAL A CA 1
ATOM 1718 C C . VAL C 3 89 ? -10.868 103.805 2.977 1.00 190.86 371 VAL A C 1
ATOM 1719 O O . VAL C 3 89 ? -10.549 103.498 4.127 1.00 194.86 371 VAL A O 1
ATOM 1723 N N . SER C 3 90 ? -10.863 105.057 2.519 1.00 182.76 372 SER A N 1
ATOM 1724 C CA . SER C 3 90 ? -10.466 106.229 3.294 1.00 183.38 372 SER A CA 1
ATOM 1725 C C . SER C 3 90 ? -11.502 107.296 2.931 1.00 179.53 372 SER A C 1
ATOM 1726 O O . SER C 3 90 ? -12.640 106.940 2.643 1.00 177.87 372 SER A O 1
ATOM 1729 N N . PHE C 3 91 ? -11.149 108.582 2.922 1.00 172.03 373 PHE A N 1
ATOM 1730 C CA . PHE C 3 91 ? -12.140 109.595 2.526 1.00 168.77 373 PHE A CA 1
ATOM 1731 C C . PHE C 3 91 ? -12.320 109.663 1.003 1.00 165.06 373 PHE A C 1
ATOM 1732 O O . PHE C 3 91 ? -11.451 110.156 0.278 1.00 164.17 373 PHE A O 1
ATOM 1740 N N . LEU C 3 92 ? -13.458 109.141 0.542 1.00 133.64 374 LEU A N 1
ATOM 1741 C CA . LEU C 3 92 ? -13.697 108.852 -0.878 1.00 130.91 374 LEU A CA 1
ATOM 1742 C C . LEU C 3 92 ? -14.705 109.784 -1.559 1.00 127.88 374 LEU A C 1
ATOM 1743 O O . LEU C 3 92 ? -15.309 109.411 -2.565 1.00 126.04 374 LEU A O 1
ATOM 1748 N N . MET C 3 93 ? -14.870 110.994 -1.032 1.00 95.30 375 MET A N 1
ATOM 1749 C CA . MET C 3 93 ? -15.956 111.870 -1.477 1.00 93.16 375 MET A CA 1
ATOM 1750 C C . MET C 3 93 ? -15.780 112.475 -2.871 1.00 90.79 375 MET A C 1
ATOM 1751 O O . MET C 3 93 ? -14.688 112.921 -3.238 1.00 90.91 375 MET A O 1
ATOM 1756 N N . CYS C 3 94 ? -16.871 112.492 -3.637 1.00 90.94 376 CYS A N 1
ATOM 1757 C CA . CYS C 3 94 ? -16.876 113.116 -4.959 1.00 89.05 376 CYS A CA 1
ATOM 1758 C C . CYS C 3 94 ? -18.224 113.748 -5.311 1.00 87.89 376 CYS A C 1
ATOM 1759 O O . CYS C 3 94 ? -19.261 113.084 -5.293 1.00 87.68 376 CYS A O 1
ATOM 1762 N N . LYS C 3 95 ? -18.200 115.041 -5.622 1.00 73.22 377 LYS A N 1
ATOM 1763 C CA . LYS C 3 95 ? -19.387 115.736 -6.107 1.00 72.47 377 LYS A CA 1
ATOM 1764 C C . LYS C 3 95 ? -19.237 115.934 -7.608 1.00 71.28 377 LYS A C 1
ATOM 1765 O O . LYS C 3 95 ? -18.132 115.826 -8.142 1.00 71.17 377 LYS A O 1
ATOM 1771 N N . ALA C 3 96 ? -20.345 116.207 -8.291 1.00 73.60 378 ALA A N 1
ATOM 1772 C CA . ALA C 3 96 ? -20.295 116.517 -9.715 1.00 72.97 378 ALA A CA 1
ATOM 1773 C C . ALA C 3 96 ? -19.776 117.939 -9.899 1.00 73.60 378 ALA A C 1
ATOM 1774 O O . ALA C 3 96 ? -19.685 118.699 -8.937 1.00 74.54 378 ALA A O 1
ATOM 1776 N N . VAL C 3 97 ? -19.428 118.297 -11.131 1.00 78.66 379 VAL A N 1
ATOM 1777 C CA . VAL C 3 97 ? -18.924 119.639 -11.409 1.00 79.67 379 VAL A CA 1
ATOM 1778 C C . VAL C 3 97 ? -19.871 120.426 -12.318 1.00 80.24 379 VAL A C 1
ATOM 1779 O O . VAL C 3 97 ? -20.052 120.082 -13.488 1.00 79.97 379 VAL A O 1
ATOM 1783 N N . THR C 3 98 ? -20.471 121.480 -11.771 1.00 80.99 380 THR A N 1
ATOM 1784 C CA . THR C 3 98 ? -21.447 122.277 -12.509 1.00 82.09 380 THR A CA 1
ATOM 1785 C C . THR C 3 98 ? -20.792 123.392 -13.322 1.00 83.63 380 THR A C 1
ATOM 1786 O O . THR C 3 98 ? -21.429 124.000 -14.183 1.00 84.88 380 THR A O 1
ATOM 1790 N N . LYS C 3 99 ? -19.519 123.653 -13.045 1.00 93.21 381 LYS A N 1
ATOM 1791 C CA . LYS C 3 99 ? -18.767 124.678 -13.762 1.00 94.96 381 LYS A CA 1
ATOM 1792 C C . LYS C 3 99 ? -17.336 124.208 -14.018 1.00 94.39 381 LYS A C 1
ATOM 1793 O O . LYS C 3 99 ? -16.413 124.654 -13.341 1.00 95.26 381 LYS A O 1
ATOM 1799 N N . PRO C 3 100 ? -17.150 123.314 -15.004 1.00 94.14 382 PRO A N 1
ATOM 1800 C CA . PRO C 3 100 ? -15.881 122.636 -15.310 1.00 93.62 382 PRO A CA 1
ATOM 1801 C C . PRO C 3 100 ? -14.664 123.557 -15.457 1.00 95.42 382 PRO A C 1
ATOM 1802 O O . PRO C 3 100 ? -13.748 123.493 -14.632 1.00 95.57 382 PRO A O 1
ATOM 1806 N N . MET C 3 101 ? -14.656 124.385 -16.498 1.00 102.08 383 MET A N 1
ATOM 1807 C CA . MET C 3 101 ? -13.503 125.226 -16.811 1.00 104.17 383 MET A CA 1
ATOM 1808 C C . MET C 3 101 ? -13.071 126.101 -15.637 1.00 105.51 383 MET A C 1
ATOM 1809 O O . MET C 3 101 ? -11.890 126.147 -15.290 1.00 106.25 383 MET A O 1
ATOM 1814 N N . GLU C 3 102 ? -14.033 126.794 -15.036 1.00 117.96 384 GLU A N 1
ATOM 1815 C CA . GLU C 3 102 ? -13.758 127.658 -13.897 1.00 119.69 384 GLU A CA 1
ATOM 1816 C C . GLU C 3 102 ? -13.219 126.846 -12.722 1.00 118.32 384 GLU A C 1
ATOM 1817 O O . GLU C 3 102 ? -12.306 127.285 -12.022 1.00 119.92 384 GLU A O 1
ATOM 1823 N N . CYS C 3 103 ? -13.791 125.662 -12.520 1.00 91.95 385 CYS A N 1
ATOM 1824 C CA . CYS C 3 103 ? -13.348 124.745 -11.478 1.00 90.84 385 CYS A CA 1
ATOM 1825 C C . CYS C 3 103 ? -11.926 124.267 -11.755 1.00 91.02 385 CYS A C 1
ATOM 1826 O O . CYS C 3 103 ? -11.125 124.103 -10.840 1.00 91.76 385 CYS A O 1
ATOM 1829 N N . TYR C 3 104 ? -11.621 124.046 -13.029 1.00 86.87 386 TYR A N 1
ATOM 1830 C CA . TYR C 3 104 ? -10.297 123.599 -13.443 1.00 87.32 386 TYR A CA 1
ATOM 1831 C C . TYR C 3 104 ? -9.233 124.642 -13.125 1.00 89.97 386 TYR A C 1
ATOM 1832 O O . TYR C 3 104 ? -8.083 124.301 -12.837 1.00 90.75 386 TYR A O 1
ATOM 1841 N N . GLN C 3 105 ? -9.623 125.912 -13.173 1.00 104.69 387 GLN A N 1
ATOM 1842 C CA . GLN C 3 105 ? -8.673 127.005 -13.022 1.00 107.74 387 GLN A CA 1
ATOM 1843 C C . GLN C 3 105 ? -8.292 127.263 -11.573 1.00 109.04 387 GLN A C 1
ATOM 1844 O O . GLN C 3 105 ? -7.275 127.899 -11.307 1.00 111.66 387 GLN A O 1
ATOM 1850 N N . VAL C 3 106 ? -9.103 126.773 -10.641 1.00 101.77 388 VAL A N 1
ATOM 1851 C CA . VAL C 3 106 ? -8.777 126.888 -9.221 1.00 103.18 388 VAL A CA 1
ATOM 1852 C C . VAL C 3 106 ? -7.947 125.699 -8.742 1.00 102.34 388 VAL A C 1
ATOM 1853 O O . VAL C 3 106 ? -6.999 125.865 -7.977 1.00 104.52 388 VAL A O 1
ATOM 1857 N N . VAL C 3 107 ? -8.287 124.507 -9.225 1.00 91.47 389 VAL A N 1
ATOM 1858 C CA . VAL C 3 107 ? -7.579 123.289 -8.838 1.00 90.91 389 VAL A CA 1
ATOM 1859 C C . VAL C 3 107 ? -6.247 123.117 -9.568 1.00 91.97 389 VAL A C 1
ATOM 1860 O O . VAL C 3 107 ? -5.590 122.088 -9.423 1.00 91.81 389 VAL A O 1
ATOM 1864 N N . THR C 3 108 ? -5.856 124.117 -10.352 1.00 100.15 390 THR A N 1
ATOM 1865 C CA . THR C 3 108 ? -4.532 124.139 -10.963 1.00 101.83 390 THR A CA 1
ATOM 1866 C C . THR C 3 108 ? -3.640 125.150 -10.249 1.00 105.25 390 THR A C 1
ATOM 1867 O O . THR C 3 108 ? -2.421 124.991 -10.195 1.00 107.14 390 THR A O 1
ATOM 1871 N N . ALA C 3 109 ? -4.260 126.192 -9.701 1.00 101.08 391 ALA A N 1
ATOM 1872 C CA . ALA C 3 109 ? -3.528 127.266 -9.038 1.00 104.79 391 ALA A CA 1
ATOM 1873 C C . ALA C 3 109 ? -3.278 126.965 -7.563 1.00 106.02 391 ALA A C 1
ATOM 1874 O O . ALA C 3 109 ? -3.443 125.834 -7.113 1.00 104.19 391 ALA A O 1
ATOM 1876 N N . ALA C 3 110 ? -2.874 127.987 -6.816 1.00 94.07 392 ALA A N 1
ATOM 1877 C CA . ALA C 3 110 ? -2.532 127.825 -5.404 1.00 96.15 392 ALA A CA 1
ATOM 1878 C C . ALA C 3 110 ? -3.755 127.527 -4.539 1.00 94.58 392 ALA A C 1
ATOM 1879 O O . ALA C 3 110 ? -4.827 128.096 -4.754 1.00 93.61 392 ALA A O 1
ATOM 1881 N N . PRO C 3 111 ? -3.593 126.638 -3.545 1.00 136.43 393 PRO A N 1
ATOM 1882 C CA . PRO C 3 111 ? -2.357 125.889 -3.303 1.00 137.83 393 PRO A CA 1
ATOM 1883 C C . PRO C 3 111 ? -2.435 124.457 -3.830 1.00 134.57 393 PRO A C 1
ATOM 1884 O O . PRO C 3 111 ? -2.006 123.533 -3.142 1.00 135.29 393 PRO A O 1
ATOM 1888 N N . PHE C 3 112 ? -2.985 124.279 -5.027 1.00 126.00 394 PHE A N 1
ATOM 1889 C CA . PHE C 3 112 ? -3.060 122.960 -5.646 1.00 123.26 394 PHE A CA 1
ATOM 1890 C C . PHE C 3 112 ? -1.796 122.709 -6.459 1.00 124.32 394 PHE A C 1
ATOM 1891 O O . PHE C 3 112 ? -1.178 123.648 -6.960 1.00 126.10 394 PHE A O 1
ATOM 1899 N N . GLN C 3 113 ? -1.412 121.444 -6.593 1.00 112.87 395 GLN A N 1
ATOM 1900 C CA . GLN C 3 113 ? -0.233 121.097 -7.376 1.00 114.05 395 GLN A CA 1
ATOM 1901 C C . GLN C 3 113 ? -0.600 120.128 -8.504 1.00 111.28 395 GLN A C 1
ATOM 1902 O O . GLN C 3 113 ? -0.665 118.916 -8.293 1.00 110.60 395 GLN A O 1
ATOM 1908 N N . LEU C 3 114 ? -0.856 120.669 -9.694 1.00 91.70 396 LEU A N 1
ATOM 1909 C CA . LEU C 3 114 ? -1.159 119.847 -10.865 1.00 89.61 396 LEU A CA 1
ATOM 1910 C C . LEU C 3 114 ? 0.035 118.953 -11.186 1.00 91.28 396 LEU A C 1
ATOM 1911 O O . LEU C 3 114 ? 1.162 119.432 -11.291 1.00 93.91 396 LEU A O 1
ATOM 1916 N N . ILE C 3 115 ? -0.209 117.655 -11.335 1.00 99.56 397 ILE A N 1
ATOM 1917 C CA . ILE C 3 115 ? 0.879 116.697 -11.512 1.00 101.54 397 ILE A CA 1
ATOM 1918 C C . ILE C 3 115 ? 0.994 116.108 -12.919 1.00 101.02 397 ILE A C 1
ATOM 1919 O O . ILE C 3 115 ? 2.083 116.085 -13.489 1.00 103.23 397 ILE A O 1
ATOM 1924 N N . THR C 3 116 ? -0.125 115.631 -13.465 1.00 79.57 398 THR A N 1
ATOM 1925 C CA . THR C 3 116 ? -0.176 115.131 -14.843 1.00 79.19 398 THR A CA 1
ATOM 1926 C C . THR C 3 116 ? -1.580 115.240 -15.467 1.00 76.41 398 THR A C 1
ATOM 1927 O O . THR C 3 116 ? -2.571 115.297 -14.745 1.00 74.62 398 THR A O 1
ATOM 1931 N N . GLU C 3 117 ? -1.642 115.266 -16.802 1.00 92.10 399 GLU A N 1
ATOM 1932 C CA . GLU C 3 117 ? -2.893 115.396 -17.563 1.00 90.09 399 GLU A CA 1
ATOM 1933 C C . GLU C 3 117 ? -2.724 114.935 -19.039 1.00 91.04 399 GLU A C 1
ATOM 1934 O O . GLU C 3 117 ? -1.602 114.619 -19.468 1.00 93.27 399 GLU A O 1
ATOM 1940 N N . ASN C 3 118 ? -3.828 114.875 -19.787 1.00 81.80 400 ASN A N 1
ATOM 1941 C CA . ASN C 3 118 ? -3.780 114.737 -21.235 1.00 83.01 400 ASN A CA 1
ATOM 1942 C C . ASN C 3 118 ? -4.658 115.730 -21.886 1.00 82.35 400 ASN A C 1
ATOM 1943 O O . ASN C 3 118 ? -5.835 115.766 -21.558 1.00 80.43 400 ASN A O 1
ATOM 1948 N N . LYS C 3 119 ? -4.105 116.391 -22.901 1.00 108.04 401 LYS A N 1
ATOM 1949 C CA . LYS C 3 119 ? -4.694 117.549 -23.554 1.00 108.34 401 LYS A CA 1
ATOM 1950 C C . LYS C 3 119 ? -4.985 118.634 -22.459 1.00 107.20 401 LYS A C 1
ATOM 1951 O O . LYS C 3 119 ? -5.973 118.573 -21.753 1.00 105.14 401 LYS A O 1
ATOM 1957 N N . PRO C 3 120 ? -4.075 119.609 -22.303 1.00 108.13 402 PRO A N 1
ATOM 1958 C CA . PRO C 3 120 ? -3.767 120.525 -21.203 1.00 108.24 402 PRO A CA 1
ATOM 1959 C C . PRO C 3 120 ? -4.495 121.857 -21.371 1.00 108.68 402 PRO A C 1
ATOM 1960 O O . PRO C 3 120 ? -3.975 122.825 -21.946 1.00 111.11 402 PRO A O 1
ATOM 1964 N N . GLY C 3 121 ? -5.749 121.864 -20.939 1.00 104.53 403 GLY A N 1
ATOM 1965 C CA . GLY C 3 121 ? -6.471 123.101 -20.703 1.00 104.96 403 GLY A CA 1
ATOM 1966 C C . GLY C 3 121 ? -6.877 123.955 -21.885 1.00 106.86 403 GLY A C 1
ATOM 1967 O O . GLY C 3 121 ? -7.224 125.123 -21.722 1.00 108.16 403 GLY A O 1
ATOM 1968 N N . LEU C 3 122 ? -7.138 123.328 -23.045 1.00 104.52 404 LEU A N 1
ATOM 1969 C CA . LEU C 3 122 ? -8.024 123.934 -24.095 1.00 105.91 404 LEU A CA 1
ATOM 1970 C C . LEU C 3 122 ? -9.443 124.157 -23.565 1.00 104.28 404 LEU A C 1
ATOM 1971 O O . LEU C 3 122 ? -10.250 123.226 -23.484 1.00 102.18 404 LEU A O 1
ATOM 1974 N N . SER D 3 8 ? -13.865 77.373 -32.845 1.00 120.79 290 SER B N 1
ATOM 1975 C CA . SER D 3 8 ? -15.097 77.769 -33.521 1.00 121.64 290 SER B CA 1
ATOM 1976 C C . SER D 3 8 ? -16.326 77.558 -32.638 1.00 118.77 290 SER B C 1
ATOM 1977 O O . SER D 3 8 ? -17.040 78.508 -32.320 1.00 117.67 290 SER B O 1
ATOM 1980 N N . ASP D 3 9 ? -16.565 76.309 -32.248 1.00 126.38 291 ASP B N 1
ATOM 1981 C CA . ASP D 3 9 ? -17.711 75.956 -31.413 1.00 124.07 291 ASP B CA 1
ATOM 1982 C C . ASP D 3 9 ? -17.308 74.890 -30.393 1.00 122.31 291 ASP B C 1
ATOM 1983 O O . ASP D 3 9 ? -16.324 74.178 -30.601 1.00 123.44 291 ASP B O 1
ATOM 1988 N N . PHE D 3 10 ? -18.052 74.796 -29.290 1.00 108.01 292 PHE B N 1
ATOM 1989 C CA . PHE D 3 10 ? -17.822 73.762 -28.280 1.00 106.61 292 PHE B CA 1
ATOM 1990 C C . PHE D 3 10 ? -17.757 72.383 -28.925 1.00 108.61 292 PHE B C 1
ATOM 1991 O O . PHE D 3 10 ? -18.567 72.068 -29.794 1.00 110.33 292 PHE B O 1
ATOM 1999 N N . PRO D 3 11 ? -16.785 71.561 -28.505 1.00 95.58 293 PRO B N 1
ATOM 2000 C CA . PRO D 3 11 ? -16.604 70.212 -29.054 1.00 97.78 293 PRO B CA 1
ATOM 2001 C C . PRO D 3 11 ? -17.831 69.333 -28.828 1.00 97.77 293 PRO B C 1
ATOM 2002 O O . PRO D 3 11 ? -18.591 69.559 -27.886 1.00 95.63 293 PRO B O 1
ATOM 2006 N N . SER D 3 12 ? -18.010 68.337 -29.689 1.00 106.38 294 SER B N 1
ATOM 2007 C CA . SER D 3 12 ? -19.199 67.492 -29.654 1.00 107.06 294 SER B CA 1
ATOM 2008 C C . SER D 3 12 ? -19.139 66.416 -28.570 1.00 106.31 294 SER B C 1
ATOM 2009 O O . SER D 3 12 ? -20.097 65.666 -28.377 1.00 106.92 294 SER B O 1
ATOM 2012 N N . SER D 3 13 ? -18.020 66.347 -27.855 1.00 107.49 295 SER B N 1
ATOM 2013 C CA . SER D 3 13 ? -17.886 65.400 -26.754 1.00 106.91 295 SER B CA 1
ATOM 2014 C C . SER D 3 13 ? -18.453 65.989 -25.468 1.00 103.96 295 SER B C 1
ATOM 2015 O O . SER D 3 13 ? -18.450 65.341 -24.421 1.00 103.38 295 SER B O 1
ATOM 2018 N N . LEU D 3 14 ? -18.944 67.221 -25.560 1.00 104.38 296 LEU B N 1
ATOM 2019 C CA . LEU D 3 14 ? -19.455 67.943 -24.401 1.00 101.85 296 LEU B CA 1
ATOM 2020 C C . LEU D 3 14 ? -20.928 68.314 -24.546 1.00 101.64 296 LEU B C 1
ATOM 2021 O O . LEU D 3 14 ? -21.535 68.833 -23.610 1.00 99.96 296 LEU B O 1
ATOM 2026 N N . THR D 3 15 ? -21.502 68.035 -25.713 1.00 87.72 297 THR B N 1
ATOM 2027 C CA . THR D 3 15 ? -22.865 68.466 -26.025 1.00 87.93 297 THR B CA 1
ATOM 2028 C C . THR D 3 15 ? -23.949 67.733 -25.232 1.00 87.95 297 THR B C 1
ATOM 2029 O O . THR D 3 15 ? -25.139 67.978 -25.426 1.00 88.40 297 THR B O 1
ATOM 2033 N N . GLY D 3 16 ? -23.539 66.839 -24.340 1.00 92.88 298 GLY B N 1
ATOM 2034 C CA . GLY D 3 16 ? -24.482 66.115 -23.508 1.00 93.19 298 GLY B CA 1
ATOM 2035 C C . GLY D 3 16 ? -24.302 66.427 -22.035 1.00 91.11 298 GLY B C 1
ATOM 2036 O O . GLY D 3 16 ? -24.903 65.780 -21.177 1.00 91.49 298 GLY B O 1
ATOM 2037 N N . TYR D 3 17 ? -23.473 67.424 -21.745 1.00 94.53 299 TYR B N 1
ATOM 2038 C CA . TYR D 3 17 ? -23.181 67.814 -20.371 1.00 92.80 299 TYR B CA 1
ATOM 2039 C C . TYR D 3 17 ? -23.481 69.288 -20.135 1.00 91.13 299 TYR B C 1
ATOM 2040 O O . TYR D 3 17 ? -23.637 69.723 -18.993 1.00 90.03 299 TYR B O 1
ATOM 2049 N N . LEU D 3 18 ? -23.556 70.055 -21.219 1.00 96.65 300 LEU B N 1
ATOM 2050 C CA . LEU D 3 18 ? -23.751 71.496 -21.122 1.00 95.42 300 LEU B CA 1
ATOM 2051 C C . LEU D 3 18 ? -25.174 71.901 -21.477 1.00 96.00 300 LEU B C 1
ATOM 2052 O O . LEU D 3 18 ? -25.848 71.228 -22.258 1.00 97.56 300 LEU B O 1
ATOM 2057 N N . SER D 3 19 ? -25.625 73.010 -20.899 1.00 96.03 301 SER B N 1
ATOM 2058 C CA . SER D 3 19 ? -26.938 73.557 -21.219 1.00 96.71 301 SER B CA 1
ATOM 2059 C C . SER D 3 19 ? -26.851 74.435 -22.456 1.00 97.32 301 SER B C 1
ATOM 2060 O O . SER D 3 19 ? -26.127 75.435 -22.469 1.00 96.54 301 SER B O 1
ATOM 2063 N N . HIS D 3 20 ? -27.588 74.050 -23.494 1.00 89.86 302 HIS B N 1
ATOM 2064 C CA . HIS D 3 20 ? -27.584 74.786 -24.752 1.00 91.01 302 HIS B CA 1
ATOM 2065 C C . HIS D 3 20 ? -28.776 75.730 -24.829 1.00 91.56 302 HIS B C 1
ATOM 2066 O O . HIS D 3 20 ? -29.348 75.938 -25.899 1.00 93.34 302 HIS B O 1
ATOM 2073 N N . ALA D 3 21 ? -29.140 76.304 -23.686 1.00 109.87 303 ALA B N 1
ATOM 2074 C CA . ALA D 3 21 ? -30.236 77.262 -23.628 1.00 110.50 303 ALA B CA 1
ATOM 2075 C C . ALA D 3 21 ? -29.819 78.586 -24.257 1.00 110.74 303 ALA B C 1
ATOM 2076 O O . ALA D 3 21 ? -28.650 78.793 -24.583 1.00 110.25 303 ALA B O 1
ATOM 2078 N N . ILE D 3 22 ? -30.785 79.483 -24.419 1.00 119.34 304 ILE B N 1
ATOM 2079 C CA . ILE D 3 22 ? -30.548 80.769 -25.064 1.00 120.12 304 ILE B CA 1
ATOM 2080 C C . ILE D 3 22 ? -31.657 81.755 -24.674 1.00 120.91 304 ILE B C 1
ATOM 2081 O O . ILE D 3 22 ? -31.468 82.974 -24.700 1.00 121.26 304 ILE B O 1
ATOM 2086 N N . TYR D 3 23 ? -32.804 81.212 -24.274 1.00 107.83 305 TYR B N 1
ATOM 2087 C CA . TYR D 3 23 ? -33.915 82.028 -23.786 1.00 108.78 305 TYR B CA 1
ATOM 2088 C C . TYR D 3 23 ? -34.246 81.737 -22.324 1.00 107.69 305 TYR B C 1
ATOM 2089 O O . TYR D 3 23 ? -35.190 82.301 -21.771 1.00 108.62 305 TYR B O 1
ATOM 2098 N N . SER D 3 24 ? -33.467 80.856 -21.705 1.00 87.82 306 SER B N 1
ATOM 2099 C CA . SER D 3 24 ? -33.690 80.468 -20.316 1.00 87.04 306 SER B CA 1
ATOM 2100 C C . SER D 3 24 ? -33.129 81.502 -19.344 1.00 86.14 306 SER B C 1
ATOM 2101 O O . SER D 3 24 ? -32.002 81.972 -19.508 1.00 85.16 306 SER B O 1
ATOM 2104 N N . ASN D 3 25 ? -33.926 81.859 -18.340 1.00 90.80 307 ASN B N 1
ATOM 2105 C CA . ASN D 3 25 ? -33.479 82.764 -17.286 1.00 90.37 307 ASN B CA 1
ATOM 2106 C C . ASN D 3 25 ? -33.072 81.992 -16.041 1.00 89.43 307 ASN B C 1
ATOM 2107 O O . ASN D 3 25 ? -32.915 82.561 -14.967 1.00 89.54 307 ASN B O 1
ATOM 2112 N N . LYS D 3 26 ? -32.900 80.686 -16.197 1.00 91.72 308 LYS B N 1
ATOM 2113 C CA . LYS D 3 26 ? -32.533 79.823 -15.083 1.00 91.16 308 LYS B CA 1
ATOM 2114 C C . LYS D 3 26 ? -31.119 80.136 -14.587 1.00 89.75 308 LYS B C 1
ATOM 2115 O O . LYS D 3 26 ? -30.339 80.795 -15.273 1.00 89.09 308 LYS B O 1
ATOM 2121 N N . THR D 3 27 ? -30.798 79.666 -13.386 1.00 90.46 309 THR B N 1
ATOM 2122 C CA . THR D 3 27 ? -29.474 79.873 -12.805 1.00 89.45 309 THR B CA 1
ATOM 2123 C C . THR D 3 27 ? -28.695 78.567 -12.675 1.00 88.69 309 THR B C 1
ATOM 2124 O O . THR D 3 27 ? -29.281 77.486 -12.623 1.00 89.22 309 THR B O 1
ATOM 2128 N N . PHE D 3 28 ? -27.371 78.680 -12.613 1.00 76.71 310 PHE B N 1
ATOM 2129 C CA . PHE D 3 28 ? -26.498 77.511 -12.579 1.00 76.14 310 PHE B CA 1
ATOM 2130 C C . PHE D 3 28 ? -25.307 77.698 -11.644 1.00 75.83 310 PHE B C 1
ATOM 2131 O O . PHE D 3 28 ? -24.795 78.807 -11.497 1.00 75.70 310 PHE B O 1
ATOM 2139 N N . PRO D 3 29 ? -24.866 76.607 -11.003 1.00 89.30 311 PRO B N 1
ATOM 2140 C CA . PRO D 3 29 ? -23.698 76.637 -10.121 1.00 89.30 311 PRO B CA 1
ATOM 2141 C C . PRO D 3 29 ? -22.419 76.180 -10.821 1.00 88.52 311 PRO B C 1
ATOM 2142 O O . PRO D 3 29 ? -21.391 76.066 -10.163 1.00 88.68 311 PRO B O 1
ATOM 2146 N N . ALA D 3 30 ? -22.481 75.914 -12.123 1.00 75.69 312 ALA B N 1
ATOM 2147 C CA . ALA D 3 30 ? -21.307 75.444 -12.858 1.00 75.31 312 ALA B CA 1
ATOM 2148 C C . ALA D 3 30 ? -21.214 76.075 -14.244 1.00 74.93 312 ALA B C 1
ATOM 2149 O O . ALA D 3 30 ? -22.228 76.275 -14.909 1.00 75.05 312 ALA B O 1
ATOM 2151 N N . PHE D 3 31 ? -19.996 76.387 -14.677 1.00 77.54 313 PHE B N 1
ATOM 2152 C CA . PHE D 3 31 ? -19.797 77.055 -15.961 1.00 77.58 313 PHE B CA 1
ATOM 2153 C C . PHE D 3 31 ? -18.536 76.613 -16.704 1.00 77.88 313 PHE B C 1
ATOM 2154 O O . PHE D 3 31 ? -17.563 76.159 -16.099 1.00 77.97 313 PHE B O 1
ATOM 2162 N N . LEU D 3 32 ? -18.567 76.765 -18.025 1.00 72.27 314 LEU B N 1
ATOM 2163 C CA . LEU D 3 32 ? -17.435 76.427 -18.878 1.00 72.98 314 LEU B CA 1
ATOM 2164 C C . LEU D 3 32 ? -17.228 77.539 -19.903 1.00 73.61 314 LEU B C 1
ATOM 2165 O O . LEU D 3 32 ? -18.138 77.866 -20.660 1.00 73.95 314 LEU B O 1
ATOM 2170 N N . VAL D 3 33 ? -16.031 78.117 -19.923 1.00 77.99 315 VAL B N 1
ATOM 2171 C CA . VAL D 3 33 ? -15.717 79.208 -20.847 1.00 78.99 315 VAL B CA 1
ATOM 2172 C C . VAL D 3 33 ? -14.691 78.770 -21.892 1.00 80.39 315 VAL B C 1
ATOM 2173 O O . VAL D 3 33 ? -13.668 78.180 -21.550 1.00 80.61 315 VAL B O 1
ATOM 2177 N N . TYR D 3 34 ? -14.965 79.068 -23.160 1.00 104.29 316 TYR B N 1
ATOM 2178 C CA . TYR D 3 34 ? -14.145 78.580 -24.265 1.00 106.07 316 TYR B CA 1
ATOM 2179 C C . TYR D 3 34 ? -13.506 79.734 -25.037 1.00 107.76 316 TYR B C 1
ATOM 2180 O O . TYR D 3 34 ? -14.104 80.271 -25.969 1.00 108.88 316 TYR B O 1
ATOM 2189 N N . SER D 3 35 ? -12.290 80.108 -24.646 1.00 74.56 317 SER B N 1
ATOM 2190 C CA . SER D 3 35 ? -11.595 81.246 -25.251 1.00 76.44 317 SER B CA 1
ATOM 2191 C C . SER D 3 35 ? -10.211 80.899 -25.788 1.00 78.42 317 SER B C 1
ATOM 2192 O O . SER D 3 35 ? -10.026 79.884 -26.459 1.00 79.33 317 SER B O 1
ATOM 2195 N N . THR D 3 36 ? -9.247 81.767 -25.495 1.00 99.46 318 THR B N 1
ATOM 2196 C CA . THR D 3 36 ? -7.866 81.561 -25.912 1.00 101.63 318 THR B CA 1
ATOM 2197 C C . THR D 3 36 ? -7.028 81.056 -24.738 1.00 100.69 318 THR B C 1
ATOM 2198 O O . THR D 3 36 ? -7.495 81.042 -23.598 1.00 98.54 318 THR B O 1
ATOM 2202 N N . LYS D 3 37 ? -5.792 80.646 -25.018 1.00 91.43 319 LYS B N 1
ATOM 2203 C CA . LYS D 3 37 ? -4.903 80.107 -23.988 1.00 91.05 319 LYS B CA 1
ATOM 2204 C C . LYS D 3 37 ? -4.551 81.144 -22.926 1.00 90.66 319 LYS B C 1
ATOM 2205 O O . LYS D 3 37 ? -4.351 80.806 -21.760 1.00 89.48 319 LYS B O 1
ATOM 2211 N N . GLU D 3 38 ? -4.469 82.404 -23.341 1.00 88.40 320 GLU B N 1
ATOM 2212 C CA . GLU D 3 38 ? -4.080 83.484 -22.444 1.00 88.68 320 GLU B CA 1
ATOM 2213 C C . GLU D 3 38 ? -5.295 84.182 -21.844 1.00 86.73 320 GLU B C 1
ATOM 2214 O O . GLU D 3 38 ? -5.285 84.550 -20.675 1.00 85.92 320 GLU B O 1
ATOM 2220 N N . LYS D 3 39 ? -6.341 84.362 -22.646 1.00 117.91 321 LYS B N 1
ATOM 2221 C CA . LYS D 3 39 ? -7.552 85.033 -22.183 1.00 116.39 321 LYS B CA 1
ATOM 2222 C C . LYS D 3 39 ? -8.327 84.193 -21.173 1.00 113.70 321 LYS B C 1
ATOM 2223 O O . LYS D 3 39 ? -9.269 84.684 -20.550 1.00 112.49 321 LYS B O 1
ATOM 2229 N N . CYS D 3 40 ? -7.940 82.928 -21.026 1.00 85.71 322 CYS B N 1
ATOM 2230 C CA . CYS D 3 40 ? -8.498 82.070 -19.988 1.00 83.63 322 CYS B CA 1
ATOM 2231 C C . CYS D 3 40 ? -7.707 82.219 -18.695 1.00 83.73 322 CYS B C 1
ATOM 2232 O O . CYS D 3 40 ? -8.281 82.358 -17.616 1.00 82.56 322 CYS B O 1
ATOM 2235 N N . LYS D 3 41 ? -6.383 82.192 -18.818 1.00 107.97 323 LYS B N 1
ATOM 2236 C CA . LYS D 3 41 ? -5.490 82.436 -17.690 1.00 108.69 323 LYS B CA 1
ATOM 2237 C C . LYS D 3 41 ? -5.742 83.824 -17.107 1.00 109.09 323 LYS B C 1
ATOM 2238 O O . LYS D 3 41 ? -5.673 84.019 -15.893 1.00 108.94 323 LYS B O 1
ATOM 2244 N N . GLN D 3 42 ? -6.044 84.780 -17.981 1.00 123.44 324 GLN B N 1
ATOM 2245 C CA . GLN D 3 42 ? -6.334 86.148 -17.566 1.00 124.20 324 GLN B CA 1
ATOM 2246 C C . GLN D 3 42 ? -7.592 86.214 -16.704 1.00 122.31 324 GLN B C 1
ATOM 2247 O O . GLN D 3 42 ? -7.638 86.948 -15.716 1.00 122.81 324 GLN B O 1
ATOM 2253 N N . LEU D 3 43 ? -8.608 85.442 -17.077 1.00 91.16 325 LEU B N 1
ATOM 2254 C CA . LEU D 3 43 ? -9.881 85.475 -16.365 1.00 89.60 325 LEU B CA 1
ATOM 2255 C C . LEU D 3 43 ? -10.030 84.312 -15.379 1.00 88.19 325 LEU B C 1
ATOM 2256 O O . LEU D 3 43 ? -11.057 84.171 -14.720 1.00 87.07 325 LEU B O 1
ATOM 2261 N N . TYR D 3 44 ? -8.990 83.489 -15.286 1.00 88.02 326 TYR B N 1
ATOM 2262 C CA . TYR D 3 44 ? -8.914 82.448 -14.268 1.00 87.29 326 TYR B CA 1
ATOM 2263 C C . TYR D 3 44 ? -8.557 83.090 -12.939 1.00 88.20 326 TYR B C 1
ATOM 2264 O O . TYR D 3 44 ? -8.991 82.641 -11.880 1.00 87.67 326 TYR B O 1
ATOM 2273 N N . ASP D 3 45 ? -7.760 84.150 -13.007 1.00 87.13 327 ASP B N 1
ATOM 2274 C CA . ASP D 3 45 ? -7.283 84.834 -11.812 1.00 88.57 327 ASP B CA 1
ATOM 2275 C C . ASP D 3 45 ? -8.164 86.021 -11.431 1.00 88.87 327 ASP B C 1
ATOM 2276 O O . ASP D 3 45 ? -7.796 86.819 -10.569 1.00 90.54 327 ASP B O 1
ATOM 2281 N N . THR D 3 46 ? -9.325 86.143 -12.067 1.00 97.97 328 THR B N 1
ATOM 2282 C CA . THR D 3 46 ? -10.176 87.311 -11.836 1.00 98.53 328 THR B CA 1
ATOM 2283 C C . THR D 3 46 ? -11.636 86.992 -11.515 1.00 96.99 328 THR B C 1
ATOM 2284 O O . THR D 3 46 ? -12.388 87.876 -11.105 1.00 97.64 328 THR B O 1
ATOM 2288 N N . ILE D 3 47 ? -12.040 85.738 -11.685 1.00 96.92 329 ILE B N 1
ATOM 2289 C CA . ILE D 3 47 ? -13.435 85.363 -11.457 1.00 95.67 329 ILE B CA 1
ATOM 2290 C C . ILE D 3 47 ? -13.782 85.170 -9.976 1.00 96.03 329 ILE B C 1
ATOM 2291 O O . ILE D 3 47 ? -14.586 84.303 -9.626 1.00 95.06 329 ILE B O 1
ATOM 2296 N N . GLY D 3 48 ? -13.186 85.991 -9.116 1.00 113.24 330 GLY B N 1
ATOM 2297 C CA . GLY D 3 48 ? -13.400 85.893 -7.683 1.00 114.18 330 GLY B CA 1
ATOM 2298 C C . GLY D 3 48 ? -14.773 86.364 -7.252 1.00 114.35 330 GLY B C 1
ATOM 2299 O O . GLY D 3 48 ? -15.339 85.862 -6.281 1.00 114.59 330 GLY B O 1
ATOM 2300 N N . LYS D 3 49 ? -15.318 87.325 -7.992 1.00 112.02 331 LYS B N 1
ATOM 2301 C CA . LYS D 3 49 ? -16.610 87.927 -7.668 1.00 112.55 331 LYS B CA 1
ATOM 2302 C C . LYS D 3 49 ? -17.787 86.972 -7.876 1.00 110.92 331 LYS B C 1
ATOM 2303 O O . LYS D 3 49 ? -18.946 87.350 -7.687 1.00 111.34 331 LYS B O 1
ATOM 2309 N N . PHE D 3 50 ? -17.483 85.739 -8.265 1.00 88.90 332 PHE B N 1
ATOM 2310 C CA . PHE D 3 50 ? -18.493 84.697 -8.389 1.00 87.66 332 PHE B CA 1
ATOM 2311 C C . PHE D 3 50 ? -18.277 83.659 -7.297 1.00 87.88 332 PHE B C 1
ATOM 2312 O O . PHE D 3 50 ? -19.094 82.755 -7.114 1.00 87.38 332 PHE B O 1
ATOM 2320 N N . ARG D 3 51 ? -17.168 83.808 -6.578 1.00 126.71 333 ARG B N 1
ATOM 2321 C CA . ARG D 3 51 ? -16.806 82.914 -5.479 1.00 127.43 333 ARG B CA 1
ATOM 2322 C C . ARG D 3 51 ? -16.744 81.449 -5.908 1.00 126.07 333 ARG B C 1
ATOM 2323 O O . ARG D 3 51 ? -17.651 80.673 -5.611 1.00 125.90 333 ARG B O 1
ATOM 2331 N N . PRO D 3 52 ? -15.667 81.068 -6.611 1.00 78.73 334 PRO B N 1
ATOM 2332 C CA . PRO D 3 52 ? -15.510 79.684 -7.067 1.00 77.79 334 PRO B CA 1
ATOM 2333 C C . PRO D 3 52 ? -14.970 78.769 -5.971 1.00 78.91 334 PRO B C 1
ATOM 2334 O O . PRO D 3 52 ? -13.885 79.017 -5.446 1.00 80.05 334 PRO B O 1
ATOM 2338 N N . GLU D 3 53 ? -15.719 77.724 -5.628 1.00 109.34 335 GLU B N 1
ATOM 2339 C CA . GLU D 3 53 ? -15.243 76.740 -4.663 1.00 110.65 335 GLU B CA 1
ATOM 2340 C C . GLU D 3 53 ? -14.309 75.762 -5.362 1.00 110.20 335 GLU B C 1
ATOM 2341 O O . GLU D 3 53 ? -13.623 74.965 -4.720 1.00 111.42 335 GLU B O 1
ATOM 2347 N N . PHE D 3 54 ? -14.294 75.838 -6.689 1.00 90.13 336 PHE B N 1
ATOM 2348 C CA . PHE D 3 54 ? -13.393 75.043 -7.513 1.00 89.91 336 PHE B CA 1
ATOM 2349 C C . PHE D 3 54 ? -13.318 75.600 -8.929 1.00 88.72 336 PHE B C 1
ATOM 2350 O O . PHE D 3 54 ? -14.340 75.792 -9.576 1.00 87.75 336 PHE B O 1
ATOM 2358 N N . LYS D 3 55 ? -12.105 75.862 -9.402 1.00 71.21 337 LYS B N 1
ATOM 2359 C CA . LYS D 3 55 ? -11.895 76.354 -10.760 1.00 70.57 337 LYS B CA 1
ATOM 2360 C C . LYS D 3 55 ? -10.755 75.584 -11.417 1.00 71.24 337 LYS B C 1
ATOM 2361 O O . LYS D 3 55 ? -9.858 75.102 -10.728 1.00 72.33 337 LYS B O 1
ATOM 2367 N N . CYS D 3 56 ? -10.790 75.466 -12.742 1.00 88.18 338 CYS B N 1
ATOM 2368 C CA . CYS D 3 56 ? -9.801 74.658 -13.451 1.00 89.10 338 CYS B CA 1
ATOM 2369 C C . CYS D 3 56 ? -9.424 75.222 -14.818 1.00 89.36 338 CYS B C 1
ATOM 2370 O O . CYS D 3 56 ? -10.285 75.504 -15.653 1.00 88.67 338 CYS B O 1
ATOM 2373 N N . LEU D 3 57 ? -8.124 75.376 -15.043 1.00 79.24 339 LEU B N 1
ATOM 2374 C CA . LEU D 3 57 ? -7.629 75.890 -16.314 1.00 80.02 339 LEU B CA 1
ATOM 2375 C C . LEU D 3 57 ? -7.085 74.770 -17.190 1.00 81.18 339 LEU B C 1
ATOM 2376 O O . LEU D 3 57 ? -6.210 74.012 -16.769 1.00 82.27 339 LEU B O 1
ATOM 2381 N N . VAL D 3 58 ? -7.584 74.687 -18.420 1.00 67.19 340 VAL B N 1
ATOM 2382 C CA . VAL D 3 58 ? -7.204 73.612 -19.330 1.00 68.58 340 VAL B CA 1
ATOM 2383 C C . VAL D 3 58 ? -6.955 74.103 -20.751 1.00 69.90 340 VAL B C 1
ATOM 2384 O O . VAL D 3 58 ? -7.603 75.037 -21.218 1.00 69.32 340 VAL B O 1
ATOM 2388 N N . HIS D 3 59 ? -6.010 73.465 -21.434 1.00 95.10 341 HIS B N 1
ATOM 2389 C CA . HIS D 3 59 ? -5.737 73.760 -22.837 1.00 96.94 341 HIS B CA 1
ATOM 2390 C C . HIS D 3 59 ? -6.385 72.704 -23.721 1.00 97.67 341 HIS B C 1
ATOM 2391 O O . HIS D 3 59 ? -6.815 71.657 -23.228 1.00 97.05 341 HIS B O 1
ATOM 2398 N N . TYR D 3 60 ? -6.455 72.972 -25.022 1.00 122.96 342 TYR B N 1
ATOM 2399 C CA . TYR D 3 60 ? -7.262 72.132 -25.902 1.00 123.75 342 TYR B CA 1
ATOM 2400 C C . TYR D 3 60 ? -6.913 72.257 -27.393 1.00 126.69 342 TYR B C 1
ATOM 2401 O O . TYR D 3 60 ? -6.672 71.247 -28.056 1.00 128.86 342 TYR B O 1
ATOM 2410 N N . GLU D 3 61 ? -6.867 73.486 -27.908 1.00 111.57 343 GLU B N 1
ATOM 2411 C CA . GLU D 3 61 ? -6.575 73.734 -29.323 1.00 114.66 343 GLU B CA 1
ATOM 2412 C C . GLU D 3 61 ? -6.465 75.227 -29.586 1.00 114.90 343 GLU B C 1
ATOM 2413 O O . GLU D 3 61 ? -7.482 75.920 -29.591 1.00 113.44 343 GLU B O 1
ATOM 2419 N N . GLU D 3 62 ? -5.243 75.725 -29.788 1.00 135.09 344 GLU B N 1
ATOM 2420 C CA . GLU D 3 62 ? -4.999 77.143 -30.089 1.00 135.99 344 GLU B CA 1
ATOM 2421 C C . GLU D 3 62 ? -5.436 78.081 -28.951 1.00 133.00 344 GLU B C 1
ATOM 2422 O O . GLU D 3 62 ? -4.855 79.162 -28.758 1.00 133.67 344 GLU B O 1
ATOM 2428 N N . GLY D 3 63 ? -6.464 77.663 -28.213 1.00 116.08 345 GLY B N 1
ATOM 2429 C CA . GLY D 3 63 ? -6.867 78.330 -26.992 1.00 113.37 345 GLY B CA 1
ATOM 2430 C C . GLY D 3 63 ? -7.211 77.312 -25.918 1.00 111.04 345 GLY B C 1
ATOM 2431 O O . GLY D 3 63 ? -7.159 76.104 -26.155 1.00 111.55 345 GLY B O 1
ATOM 2432 N N . GLY D 3 64 ? -7.566 77.795 -24.732 1.00 68.88 346 GLY B N 1
ATOM 2433 C CA . GLY D 3 64 ? -7.933 76.916 -23.639 1.00 66.91 346 GLY B CA 1
ATOM 2434 C C . GLY D 3 64 ? -9.347 77.135 -23.146 1.00 64.71 346 GLY B C 1
ATOM 2435 O O . GLY D 3 64 ? -10.088 77.951 -23.688 1.00 64.66 346 GLY B O 1
ATOM 2436 N N . MET D 3 65 ? -9.720 76.395 -22.107 1.00 76.22 347 MET B N 1
ATOM 2437 C CA . MET D 3 65 ? -11.043 76.520 -21.513 1.00 74.36 347 MET B CA 1
ATOM 2438 C C . MET D 3 65 ? -10.960 76.714 -20.000 1.00 73.08 347 MET B C 1
ATOM 2439 O O . MET D 3 65 ? -9.996 76.295 -19.363 1.00 73.50 347 MET B O 1
ATOM 2444 N N . LEU D 3 66 ? -11.974 77.357 -19.431 1.00 79.79 348 LEU B N 1
ATOM 2445 C CA . LEU D 3 66 ? -12.046 77.532 -17.985 1.00 78.87 348 LEU B CA 1
ATOM 2446 C C . LEU D 3 66 ? -13.276 76.844 -17.411 1.00 77.76 348 LEU B C 1
ATOM 2447 O O . LEU D 3 66 ? -14.403 77.148 -17.793 1.00 77.26 348 LEU B O 1
ATOM 2452 N N . PHE D 3 67 ? -13.050 75.920 -16.484 1.00 87.42 349 PHE B N 1
ATOM 2453 C CA . PHE D 3 67 ? -14.133 75.185 -15.841 1.00 86.77 349 PHE B CA 1
ATOM 2454 C C . PHE D 3 67 ? -14.180 75.514 -14.356 1.00 86.51 349 PHE B C 1
ATOM 2455 O O . PHE D 3 67 ? -13.177 75.379 -13.658 1.00 87.11 349 PHE B O 1
ATOM 2463 N N . PHE D 3 68 ? -15.341 75.940 -13.867 1.00 80.90 350 PHE B N 1
ATOM 2464 C CA . PHE D 3 68 ? -15.470 76.256 -12.448 1.00 81.04 350 PHE B CA 1
ATOM 2465 C C . PHE D 3 68 ? -16.880 76.070 -11.901 1.00 80.79 350 PHE B C 1
ATOM 2466 O O . PHE D 3 68 ? -17.860 76.117 -12.642 1.00 80.37 350 PHE B O 1
ATOM 2474 N N . LEU D 3 69 ? -16.960 75.864 -10.590 1.00 79.63 351 LEU B N 1
ATOM 2475 C CA . LEU D 3 69 ? -18.233 75.787 -9.885 1.00 79.84 351 LEU B CA 1
ATOM 2476 C C . LEU D 3 69 ? -18.320 76.898 -8.846 1.00 80.44 351 LEU B C 1
ATOM 2477 O O . LEU D 3 69 ? -17.331 77.213 -8.184 1.00 81.10 351 LEU B O 1
ATOM 2482 N N . THR D 3 70 ? -19.507 77.479 -8.699 1.00 93.47 352 THR B N 1
ATOM 2483 C CA . THR D 3 70 ? -19.701 78.603 -7.787 1.00 94.35 352 THR B CA 1
ATOM 2484 C C . THR D 3 70 ? -20.438 78.204 -6.503 1.00 95.67 352 THR B C 1
ATOM 2485 O O . THR D 3 70 ? -21.192 77.231 -6.487 1.00 95.76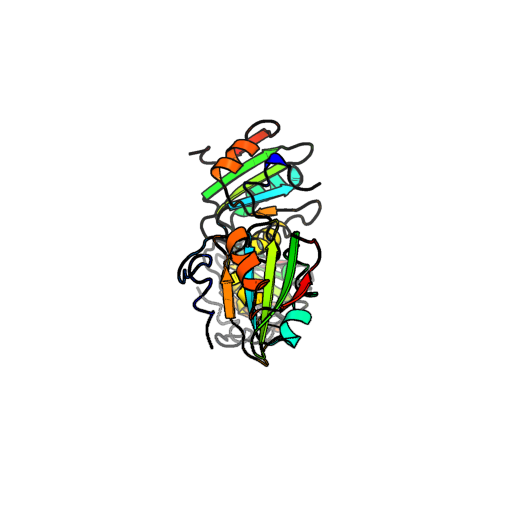 352 THR B O 1
ATOM 2489 N N . MET D 3 71 ? -20.210 78.958 -5.429 1.00 106.18 353 MET B N 1
ATOM 2490 C CA . MET D 3 71 ? -20.898 78.719 -4.1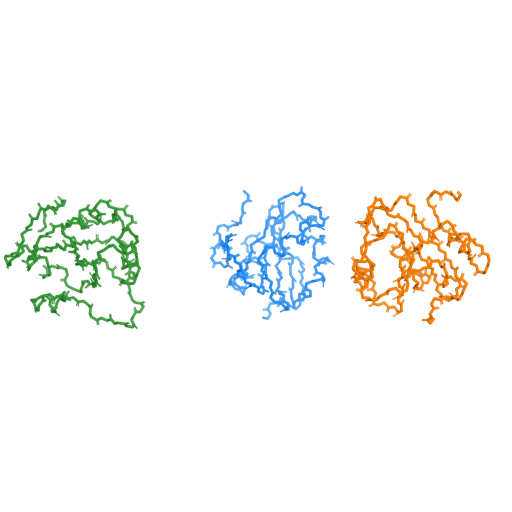63 1.00 107.92 353 MET B CA 1
ATOM 2491 C C . MET D 3 71 ? -22.377 79.100 -4.260 1.00 108.21 353 MET B C 1
ATOM 2492 O O . MET D 3 71 ? -23.208 78.588 -3.510 1.00 109.53 353 MET B O 1
ATOM 2497 N N . THR D 3 72 ? -22.693 80.010 -5.180 1.00 84.35 354 THR B N 1
ATOM 2498 C CA . THR D 3 72 ? -24.070 80.443 -5.415 1.00 84.70 354 THR B CA 1
ATOM 2499 C C . THR D 3 72 ? -24.435 80.326 -6.891 1.00 83.06 354 THR B C 1
ATOM 2500 O O . THR D 3 72 ? -23.582 80.492 -7.758 1.00 81.86 354 THR B O 1
ATOM 2504 N N . LYS D 3 73 ? -25.703 80.041 -7.173 1.00 106.83 355 LYS B N 1
ATOM 2505 C CA . LYS D 3 73 ? -26.167 79.901 -8.550 1.00 105.72 355 LYS B CA 1
ATOM 2506 C C . LYS D 3 73 ? -26.047 81.227 -9.294 1.00 105.43 355 LYS B C 1
ATOM 2507 O O . LYS D 3 73 ? -26.144 82.299 -8.690 1.00 106.48 355 LYS B O 1
ATOM 2513 N N . HIS D 3 74 ? -25.823 81.148 -10.601 1.00 91.60 356 HIS B N 1
ATOM 2514 C CA . HIS D 3 74 ? -25.705 82.340 -11.430 1.00 91.59 356 HIS B CA 1
ATOM 2515 C C . HIS D 3 74 ? -26.339 82.117 -12.798 1.00 91.24 356 HIS B C 1
ATOM 2516 O O . HIS D 3 74 ? -26.380 80.992 -13.296 1.00 90.66 356 HIS B O 1
ATOM 2523 N N . ARG D 3 75 ? -26.841 83.190 -13.396 1.00 83.78 357 ARG B N 1
ATOM 2524 C CA . ARG D 3 75 ? -27.410 83.116 -14.729 1.00 83.85 357 ARG B CA 1
ATOM 2525 C C . ARG D 3 75 ? -26.271 82.919 -15.706 1.00 83.05 357 ARG B C 1
ATOM 2526 O O . ARG D 3 75 ? -25.168 83.407 -15.476 1.00 82.80 357 ARG B O 1
ATOM 2534 N N . VAL D 3 76 ? -26.538 82.208 -16.795 1.00 86.75 358 VAL B N 1
ATOM 2535 C CA . VAL D 3 76 ? -25.506 81.925 -17.783 1.00 86.36 358 VAL B CA 1
ATOM 2536 C C . VAL D 3 76 ? -25.059 83.200 -18.490 1.00 87.09 358 VAL B C 1
ATOM 2537 O O . VAL D 3 76 ? -23.889 83.346 -18.845 1.00 86.95 358 VAL B O 1
ATOM 2541 N N . SER D 3 77 ? -25.995 84.124 -18.687 1.00 95.35 359 SER B N 1
ATOM 2542 C CA . SER D 3 77 ? -25.702 85.376 -19.373 1.00 96.49 359 SER B CA 1
ATOM 2543 C C . SER D 3 77 ? -24.734 86.216 -18.553 1.00 96.47 359 SER B C 1
ATOM 2544 O O . SER D 3 77 ? -23.742 86.723 -19.074 1.00 96.91 359 SER B O 1
ATOM 2547 N N . ALA D 3 78 ? -25.019 86.327 -17.259 1.00 97.84 360 ALA B N 1
ATOM 2548 C CA . ALA D 3 78 ? -24.311 87.246 -16.372 1.00 98.35 360 ALA B CA 1
ATOM 2549 C C . ALA D 3 78 ? -22.829 86.924 -16.175 1.00 97.63 360 ALA B C 1
ATOM 2550 O O . ALA D 3 78 ? -22.080 87.744 -15.638 1.00 98.37 360 ALA B O 1
ATOM 2552 N N . VAL D 3 79 ? -22.406 85.735 -16.594 1.00 75.15 361 VAL B N 1
ATOM 2553 C CA . VAL D 3 79 ? -20.988 85.388 -16.544 1.00 74.72 361 VAL B CA 1
ATOM 2554 C C . VAL D 3 79 ? -20.332 85.657 -17.898 1.00 75.36 361 VAL B C 1
ATOM 2555 O O . VAL D 3 79 ? -19.181 86.081 -17.963 1.00 75.91 361 VAL B O 1
ATOM 2559 N N . LYS D 3 80 ? -21.078 85.438 -18.976 1.00 82.57 362 LYS B N 1
ATOM 2560 C CA . LYS D 3 80 ? -20.619 85.822 -20.306 1.00 83.73 362 LYS B CA 1
ATOM 2561 C C . LYS D 3 80 ? -20.669 87.344 -20.456 1.00 85.34 362 LYS B C 1
ATOM 2562 O O . LYS D 3 80 ? -19.769 87.954 -21.040 1.00 86.56 362 LYS B O 1
ATOM 2568 N N . ASN D 3 81 ? -21.728 87.946 -19.919 1.00 109.38 363 ASN B N 1
ATOM 2569 C CA . ASN D 3 81 ? -21.884 89.397 -19.927 1.00 111.17 363 ASN B CA 1
ATOM 2570 C C . ASN D 3 81 ? -20.771 90.077 -19.147 1.00 111.66 363 ASN B C 1
ATOM 2571 O O . ASN D 3 81 ? -20.464 91.247 -19.374 1.00 113.52 363 ASN B O 1
ATOM 2576 N N . TYR D 3 82 ? -20.167 89.327 -18.232 1.00 105.17 364 TYR B N 1
ATOM 2577 C CA . TYR D 3 82 ? -19.127 89.847 -17.354 1.00 105.72 364 TYR B CA 1
ATOM 2578 C C . TYR D 3 82 ? -17.733 89.693 -17.947 1.00 106.09 364 TYR B C 1
ATOM 2579 O O . TYR D 3 82 ? -16.926 90.618 -17.910 1.00 107.70 364 TYR B O 1
ATOM 2588 N N . CYS D 3 83 ? -17.456 88.518 -18.498 1.00 102.26 365 CYS B N 1
ATOM 2589 C CA . CYS D 3 83 ? -16.122 88.203 -18.995 1.00 102.68 365 CYS B CA 1
ATOM 2590 C C . CYS D 3 83 ? -15.749 88.970 -20.261 1.00 104.64 365 CYS B C 1
ATOM 2591 O O . CYS D 3 83 ? -14.570 89.156 -20.552 1.00 105.80 365 CYS B O 1
ATOM 2594 N N . SER D 3 84 ? -16.752 89.420 -21.007 1.00 114.57 366 SER B N 1
ATOM 2595 C CA . SER D 3 84 ? -16.513 90.119 -22.268 1.00 116.77 366 SER B CA 1
ATOM 2596 C C . SER D 3 84 ? -16.184 91.600 -22.066 1.00 118.98 366 SER B C 1
ATOM 2597 O O . SER D 3 84 ? -16.075 92.359 -23.033 1.00 121.25 366 SER B O 1
ATOM 2600 N N . LYS D 3 85 ? -16.016 92.000 -20.808 1.00 121.85 367 LYS B N 1
ATOM 2601 C CA . LYS D 3 85 ? -15.705 93.382 -20.464 1.00 124.15 367 LYS B CA 1
ATOM 2602 C C . LYS D 3 85 ? -14.226 93.546 -20.120 1.00 125.15 367 LYS B C 1
ATOM 2603 O O . LYS D 3 85 ? -13.543 94.422 -20.659 1.00 127.71 367 LYS B O 1
ATOM 2609 N N . LEU D 3 86 ? -13.748 92.701 -19.209 1.00 134.76 368 LEU B N 1
ATOM 2610 C CA . LEU D 3 86 ? -12.348 92.692 -18.799 1.00 135.63 368 LEU B CA 1
ATOM 2611 C C . LEU D 3 86 ? -11.447 92.174 -19.916 1.00 136.24 368 LEU B C 1
ATOM 2612 O O . LEU D 3 86 ? -10.257 92.492 -19.965 1.00 138.02 368 LEU B O 1
ATOM 2617 N N . CYS D 3 87 ? -12.022 91.366 -20.803 1.00 128.22 369 CYS B N 1
ATOM 2618 C CA . CYS D 3 87 ? -11.305 90.841 -21.959 1.00 129.10 369 CYS B CA 1
ATOM 2619 C C . CYS D 3 87 ? -11.497 91.768 -23.161 1.00 131.67 369 CYS B C 1
ATOM 2620 O O . CYS D 3 87 ? -12.224 92.757 -23.074 1.00 132.57 369 CYS B O 1
ATOM 2623 N N . SER D 3 88 ? -10.854 91.449 -24.282 1.00 141.23 370 SER B N 1
ATOM 2624 C CA . SER D 3 88 ? -10.906 92.330 -25.456 1.00 144.24 370 SER B CA 1
ATOM 2625 C C . SER D 3 88 ? -12.045 92.096 -26.480 1.00 144.25 370 SER B C 1
ATOM 2626 O O . SER D 3 88 ? -12.787 93.037 -26.767 1.00 145.63 370 SER B O 1
ATOM 2629 N N . VAL D 3 89 ? -12.214 90.890 -27.036 1.00 145.68 371 VAL B N 1
ATOM 2630 C CA . VAL D 3 89 ? -11.379 89.710 -26.824 1.00 144.42 371 VAL B CA 1
ATOM 2631 C C . VAL D 3 89 ? -10.888 89.224 -28.186 1.00 146.61 371 VAL B C 1
ATOM 2632 O O . VAL D 3 89 ? -10.636 90.022 -29.089 1.00 149.68 371 VAL B O 1
ATOM 2636 N N . SER D 3 90 ? -10.740 87.910 -28.316 1.00 121.84 372 SER B N 1
ATOM 2637 C CA . SER D 3 90 ? -10.685 87.257 -29.613 1.00 123.66 372 SER B CA 1
ATOM 2638 C C . SER D 3 90 ? -12.081 86.687 -29.825 1.00 122.07 372 SER B C 1
ATOM 2639 O O . SER D 3 90 ? -12.986 87.388 -30.286 1.00 122.96 372 SER B O 1
ATOM 2642 N N . PHE D 3 91 ? -12.255 85.418 -29.465 1.00 110.18 373 PHE B N 1
ATOM 2643 C CA . PHE D 3 91 ? -13.585 84.828 -29.368 1.00 108.36 373 PHE B CA 1
ATOM 2644 C C . PHE D 3 91 ? -13.790 84.273 -27.961 1.00 105.13 373 PHE B C 1
ATOM 2645 O O . PHE D 3 91 ? -12.825 83.935 -27.273 1.00 104.43 373 PHE B O 1
ATOM 2653 N N . LEU D 3 92 ? -15.045 84.194 -27.533 1.00 114.48 374 LEU B N 1
ATOM 2654 C CA . LEU D 3 92 ? -15.359 83.728 -26.186 1.00 111.77 374 LEU B CA 1
ATOM 2655 C C . LEU D 3 92 ? -16.738 83.082 -26.109 1.00 110.53 374 LEU B C 1
ATOM 2656 O O . LEU D 3 92 ? -17.761 83.752 -26.251 1.00 110.76 374 LEU B O 1
ATOM 2661 N N . MET D 3 93 ? -16.756 81.773 -25.882 1.00 100.74 375 MET B N 1
ATOM 2662 C CA . MET D 3 93 ? -18.007 81.039 -25.760 1.00 99.80 375 MET B CA 1
ATOM 2663 C C . MET D 3 93 ? -18.190 80.573 -24.324 1.00 97.62 375 MET B C 1
ATOM 2664 O O . MET D 3 93 ? -17.222 80.202 -23.660 1.00 97.00 375 MET B O 1
ATOM 2669 N N . CYS D 3 94 ? -19.429 80.593 -23.846 1.00 86.11 376 CYS B N 1
ATOM 2670 C CA . CYS D 3 94 ? -19.705 80.222 -22.465 1.00 84.43 376 CYS B CA 1
ATOM 2671 C C . CYS D 3 94 ? -21.079 79.584 -22.281 1.00 84.04 376 CYS B C 1
ATOM 2672 O O . CYS D 3 94 ? -22.107 80.250 -22.407 1.00 84.37 376 CYS B O 1
ATOM 2675 N N . LYS D 3 95 ? -21.086 78.289 -21.981 1.00 79.79 377 LYS B N 1
ATOM 2676 C CA . LYS D 3 95 ? -22.319 77.583 -21.668 1.00 79.62 377 LYS B CA 1
ATOM 2677 C C . LYS D 3 95 ? -22.278 77.112 -20.220 1.00 78.49 377 LYS B C 1
ATOM 2678 O O . LYS D 3 95 ? -21.207 76.844 -19.675 1.00 78.02 377 LYS B O 1
ATOM 2684 N N . ALA D 3 96 ? -23.448 77.015 -19.599 1.00 84.46 378 ALA B N 1
ATOM 2685 C CA . ALA D 3 96 ? -23.550 76.482 -18.248 1.00 83.86 378 ALA B CA 1
ATOM 2686 C C . ALA D 3 96 ? -23.340 74.976 -18.287 1.00 84.20 378 ALA B C 1
ATOM 2687 O O . ALA D 3 96 ? -23.579 74.337 -19.311 1.00 85.05 378 ALA B O 1
ATOM 2689 N N . VAL D 3 97 ? -22.894 74.412 -17.170 1.00 75.88 379 VAL B N 1
ATOM 2690 C CA . VAL D 3 97 ? -22.621 72.980 -17.096 1.00 76.47 379 VAL B CA 1
ATOM 2691 C C . VAL D 3 97 ? -23.703 72.248 -16.309 1.00 77.06 379 VAL B C 1
ATOM 2692 O O . VAL D 3 97 ? -23.893 72.498 -15.119 1.00 76.84 379 VAL B O 1
ATOM 2696 N N . THR D 3 98 ? -24.408 71.343 -16.982 1.00 83.86 380 THR B N 1
ATOM 2697 C CA . THR D 3 98 ? -25.511 70.612 -16.362 1.00 84.85 380 THR B CA 1
ATOM 2698 C C . THR D 3 98 ? -25.006 69.446 -15.519 1.00 85.52 380 THR B C 1
ATOM 2699 O O . THR D 3 98 ? -25.235 69.399 -14.310 1.00 85.69 380 THR B O 1
ATOM 2703 N N . LYS D 3 99 ? -24.326 68.506 -16.167 1.00 98.77 381 LYS B N 1
ATOM 2704 C CA . LYS D 3 99 ? -23.703 67.391 -15.467 1.00 99.66 381 LYS B CA 1
ATOM 2705 C C . LYS D 3 99 ? -22.198 67.649 -15.365 1.00 98.82 381 LYS B C 1
ATOM 2706 O O . LYS D 3 99 ? -21.451 67.363 -16.300 1.00 99.13 381 LYS B O 1
ATOM 2712 N N . PRO D 3 100 ? -21.751 68.194 -14.221 1.00 88.61 382 PRO B N 1
ATOM 2713 C CA . PRO D 3 100 ? -20.380 68.692 -14.038 1.00 87.85 382 PRO B CA 1
ATOM 2714 C C . PRO D 3 100 ? -19.352 67.625 -13.653 1.00 88.95 382 PRO B C 1
ATOM 2715 O O . PRO D 3 100 ? -18.156 67.825 -13.878 1.00 88.73 382 PRO B O 1
ATOM 2719 N N . MET D 3 101 ? -19.812 66.524 -13.064 1.00 94.71 383 MET B N 1
ATOM 2720 C CA . MET D 3 101 ? -18.931 65.422 -12.701 1.00 96.17 383 MET B CA 1
ATOM 2721 C C . MET D 3 101 ? -18.286 64.838 -13.948 1.00 96.84 383 MET B C 1
ATOM 2722 O O . MET D 3 101 ? -17.071 64.671 -14.003 1.00 97.20 383 MET B O 1
ATOM 2727 N N . GLU D 3 102 ? -19.105 64.531 -14.950 1.00 110.09 384 GLU B N 1
ATOM 2728 C CA . GLU D 3 102 ? -18.607 63.979 -16.206 1.00 111.15 384 GLU B CA 1
ATOM 2729 C C . GLU D 3 102 ? -17.901 65.044 -17.036 1.00 109.88 384 GLU B C 1
ATOM 2730 O O . GLU D 3 102 ? -16.950 64.753 -17.763 1.00 110.75 384 GLU B O 1
ATOM 2736 N N . CYS D 3 103 ? -18.377 66.279 -16.925 1.00 85.38 385 CYS B N 1
ATOM 2737 C CA . CYS D 3 103 ? -17.809 67.385 -17.682 1.00 84.39 385 CYS B CA 1
ATOM 2738 C C . CYS D 3 103 ? -16.361 67.654 -17.280 1.00 84.21 385 CYS B C 1
ATOM 2739 O O . CYS D 3 103 ? -15.561 68.103 -18.093 1.00 84.35 385 CYS B O 1
ATOM 2742 N N . TYR D 3 104 ? -16.028 67.384 -16.023 1.00 81.37 386 TYR B N 1
ATOM 2743 C CA . TYR D 3 104 ? -14.651 67.500 -15.564 1.00 81.62 386 TYR B CA 1
ATOM 2744 C C . TYR D 3 104 ? -13.850 66.331 -16.101 1.00 83.49 386 TYR B C 1
ATOM 2745 O O . TYR D 3 104 ? -12.686 66.477 -16.470 1.00 84.05 386 TYR B O 1
ATOM 2754 N N . GLN D 3 105 ? -14.495 65.170 -16.130 1.00 93.40 387 GLN B N 1
ATOM 2755 C CA . GLN D 3 105 ? -13.860 63.914 -16.499 1.00 95.61 387 GLN B CA 1
ATOM 2756 C C . GLN D 3 105 ? -13.316 63.934 -17.927 1.00 96.48 387 GLN B C 1
ATOM 2757 O O . GLN D 3 105 ? -12.219 63.435 -18.183 1.00 98.03 387 GLN B O 1
ATOM 2763 N N . VAL D 3 106 ? -14.079 64.523 -18.846 1.00 75.73 388 VAL B N 1
ATOM 2764 C CA . VAL D 3 106 ? -13.675 64.620 -20.246 1.00 76.83 388 VAL B CA 1
ATOM 2765 C C . VAL D 3 106 ? -12.624 65.708 -20.467 1.00 76.12 388 VAL B C 1
ATOM 2766 O O . VAL D 3 106 ? -11.681 65.529 -21.238 1.00 77.72 388 VAL B O 1
ATOM 2770 N N . VAL D 3 107 ? -12.780 66.821 -19.759 1.00 91.33 389 VAL B N 1
ATOM 2771 C CA . VAL D 3 107 ? -11.942 67.997 -19.954 1.00 90.72 389 VAL B CA 1
ATOM 2772 C C . VAL D 3 107 ? -10.660 67.922 -19.116 1.00 91.14 389 VAL B C 1
ATOM 2773 O O . VAL D 3 107 ? -9.742 68.723 -19.284 1.00 91.25 389 VAL B O 1
ATOM 2777 N N . THR D 3 108 ? -10.581 66.940 -18.225 1.00 120.15 390 THR B N 1
ATOM 2778 C CA . THR D 3 108 ? -9.335 66.712 -17.500 1.00 121.08 390 THR B CA 1
ATOM 2779 C C . THR D 3 108 ? -8.469 65.698 -18.247 1.00 123.57 390 THR B C 1
ATOM 2780 O O . THR D 3 108 ? -7.280 65.549 -17.965 1.00 124.83 390 THR B O 1
ATOM 2784 N N . ALA D 3 109 ? -9.076 65.005 -19.207 1.00 102.95 391 ALA B N 1
ATOM 2785 C CA . ALA D 3 109 ? -8.383 63.965 -19.962 1.00 105.71 391 ALA B CA 1
ATOM 2786 C C . ALA D 3 109 ? -8.227 64.340 -21.435 1.00 106.73 391 ALA B C 1
ATOM 2787 O O . ALA D 3 109 ? -8.875 65.269 -21.918 1.00 105.30 391 ALA B O 1
ATOM 2789 N N . ALA D 3 110 ? -7.367 63.604 -22.138 1.00 105.22 392 ALA B N 1
ATOM 2790 C CA . ALA D 3 110 ? -7.051 63.875 -23.541 1.00 106.92 392 ALA B CA 1
ATOM 2791 C C . ALA D 3 110 ? -8.308 63.901 -24.413 1.00 106.72 392 ALA B C 1
ATOM 2792 O O . ALA D 3 110 ? -9.255 63.164 -24.150 1.00 106.54 392 ALA B O 1
ATOM 2794 N N . PRO D 3 111 ? -8.329 64.756 -25.450 1.00 109.22 393 PRO B N 1
ATOM 2795 C CA . PRO D 3 111 ? -7.253 65.673 -25.842 1.00 109.81 393 PRO B CA 1
ATOM 2796 C C . PRO D 3 111 ? -7.322 67.024 -25.131 1.00 106.94 393 PRO B C 1
ATOM 2797 O O . PRO D 3 111 ? -7.405 68.066 -25.780 1.00 106.74 393 PRO B O 1
ATOM 2801 N N . PHE D 3 112 ? -7.294 66.994 -23.804 1.00 111.50 394 PHE B N 1
ATOM 2802 C CA . PHE D 3 112 ? -7.260 68.208 -23.000 1.00 109.18 394 PHE B CA 1
ATOM 2803 C C . PHE D 3 112 ? -6.033 68.196 -22.096 1.00 109.60 394 PHE B C 1
ATOM 2804 O O . PHE D 3 112 ? -5.754 67.199 -21.428 1.00 110.26 394 PHE B O 1
ATOM 2812 N N . GLN D 3 113 ? -5.297 69.301 -22.084 1.00 94.81 395 GLN B N 1
ATOM 2813 C CA . GLN D 3 113 ? -4.186 69.456 -21.158 1.00 95.21 395 GLN B CA 1
ATOM 2814 C C . GLN D 3 113 ? -4.671 70.218 -19.936 1.00 92.77 395 GLN B C 1
ATOM 2815 O O . GLN D 3 113 ? -5.224 71.306 -20.062 1.00 91.38 395 GLN B O 1
ATOM 2821 N N . LEU D 3 114 ? -4.477 69.640 -18.756 1.00 95.19 396 LEU B N 1
ATOM 2822 C CA . LEU D 3 114 ? -4.836 70.315 -17.515 1.00 93.41 396 LEU B CA 1
ATOM 2823 C C . LEU D 3 114 ? -3.656 71.146 -17.029 1.00 94.27 396 LEU B C 1
ATOM 2824 O O . LEU D 3 114 ? -2.553 70.630 -16.857 1.00 96.19 396 LEU B O 1
ATOM 2829 N N . ILE D 3 115 ? -3.888 72.435 -16.808 1.00 89.34 397 ILE B N 1
ATOM 2830 C CA . ILE D 3 115 ? -2.801 73.339 -16.438 1.00 90.44 397 ILE B CA 1
ATOM 2831 C C . ILE D 3 115 ? -2.771 73.636 -14.937 1.00 89.94 397 ILE B C 1
ATOM 2832 O O . ILE D 3 115 ? -1.786 73.326 -14.270 1.00 91.49 397 ILE B O 1
ATOM 2837 N N . THR D 3 116 ? -3.835 74.237 -14.406 1.00 76.12 398 THR B N 1
ATOM 2838 C CA . THR D 3 116 ? -3.932 74.466 -12.963 1.00 75.89 398 THR B CA 1
ATOM 2839 C C . THR D 3 116 ? -5.323 74.159 -12.416 1.00 74.14 398 THR B C 1
ATOM 2840 O O . THR D 3 116 ? -6.290 74.031 -13.169 1.00 72.88 398 THR B O 1
ATOM 2844 N N . GLU D 3 117 ? -5.395 74.047 -11.093 1.00 90.53 399 GLU B N 1
ATOM 2845 C CA . GLU D 3 117 ? -6.642 73.875 -10.356 1.00 89.36 399 GLU B CA 1
ATOM 2846 C C . GLU D 3 117 ? -6.330 73.969 -8.868 1.00 90.50 399 GLU B C 1
ATOM 2847 O O . GLU D 3 117 ? -5.208 73.683 -8.447 1.00 92.22 399 GLU B O 1
ATOM 2853 N N . ASN D 3 118 ? -7.312 74.385 -8.075 1.00 91.07 400 ASN B N 1
ATOM 2854 C CA . ASN D 3 118 ? -7.140 74.432 -6.626 1.00 92.48 400 ASN B CA 1
ATOM 2855 C C . ASN D 3 118 ? -7.346 73.063 -5.981 1.00 93.31 400 ASN B C 1
ATOM 2856 O O . ASN D 3 118 ? -6.383 72.407 -5.591 1.00 95.03 400 ASN B O 1
ATOM 2861 N N . LYS D 3 119 ? -8.598 72.633 -5.871 1.00 107.07 401 LYS B N 1
ATOM 2862 C CA . LYS D 3 119 ? -8.898 71.286 -5.409 1.00 107.99 401 LYS B CA 1
ATOM 2863 C C . LYS D 3 119 ? -8.564 70.289 -6.517 1.00 107.79 401 LYS B C 1
ATOM 2864 O O . LYS D 3 119 ? -8.821 70.554 -7.690 1.00 106.34 401 LYS B O 1
ATOM 2870 N N . PRO D 3 120 ? -7.977 69.141 -6.151 1.00 115.76 402 PRO B N 1
ATOM 2871 C CA . PRO D 3 120 ? -7.765 68.066 -7.125 1.00 116.02 402 PRO B CA 1
ATOM 2872 C C . PRO D 3 120 ? -9.041 67.243 -7.292 1.00 115.55 402 PRO B C 1
ATOM 2873 O O . PRO D 3 120 ? -9.840 67.164 -6.355 1.00 115.85 402 PRO B O 1
ATOM 2877 N N . GLY D 3 121 ? -9.228 66.650 -8.468 1.00 73.64 403 GLY B N 1
ATOM 2878 C CA . GLY D 3 121 ? -10.434 65.894 -8.761 1.00 73.39 403 GLY B CA 1
ATOM 2879 C C . GLY D 3 121 ? -10.660 64.733 -7.811 1.00 75.42 403 GLY B C 1
ATOM 2880 O O . GLY D 3 121 ? -11.593 64.740 -7.007 1.00 75.50 403 GLY B O 1
ATOM 2881 N N . SER E 3 8 ? -66.006 134.358 -6.287 1.00 131.63 290 SER E N 1
ATOM 2882 C CA . SER E 3 8 ? -65.993 135.663 -6.941 1.00 131.44 290 SER E CA 1
ATOM 2883 C C . SER E 3 8 ? -64.650 135.933 -7.622 1.00 128.24 290 SER E C 1
ATOM 2884 O O . SER E 3 8 ? -64.045 135.040 -8.221 1.00 128.40 290 SER E O 1
ATOM 2887 N N . ASP E 3 9 ? -64.198 137.178 -7.520 1.00 144.01 291 ASP E N 1
ATOM 2888 C CA . ASP E 3 9 ? -62.887 137.590 -8.007 1.00 141.03 291 ASP E CA 1
ATOM 2889 C C . ASP E 3 9 ? -62.444 138.777 -7.158 1.00 137.82 291 ASP E C 1
ATOM 2890 O O . ASP E 3 9 ? -63.237 139.299 -6.374 1.00 138.39 291 ASP E O 1
ATOM 2895 N N . PHE E 3 10 ? -61.188 139.194 -7.297 1.00 96.44 292 PHE E N 1
ATOM 2896 C CA . PHE E 3 10 ? -60.678 140.329 -6.529 1.00 93.92 292 PHE E CA 1
ATOM 2897 C C . PHE E 3 10 ? -61.512 141.590 -6.759 1.00 96.39 292 PHE E C 1
ATOM 2898 O O . PHE E 3 10 ? -61.914 141.877 -7.888 1.00 99.49 292 PHE E O 1
ATOM 2906 N N . PRO E 3 11 ? -61.785 142.336 -5.677 1.00 79.10 293 PRO E N 1
ATOM 2907 C CA . PRO E 3 11 ? -62.576 143.568 -5.743 1.00 81.71 293 PRO E CA 1
ATOM 2908 C C . PRO E 3 11 ? -61.933 144.577 -6.683 1.00 82.50 293 PRO E C 1
ATOM 2909 O O . PRO E 3 11 ? -60.708 144.679 -6.736 1.00 80.00 293 PRO E O 1
ATOM 2913 N N . SER E 3 12 ? -62.762 145.310 -7.418 1.00 95.55 294 SER E N 1
ATOM 2914 C CA . SER E 3 12 ? -62.280 146.257 -8.418 1.00 97.30 294 SER E CA 1
ATOM 2915 C C . SER E 3 12 ? -61.572 147.460 -7.794 1.00 95.95 294 SER E C 1
ATOM 2916 O O . SER E 3 12 ? -61.022 148.303 -8.503 1.00 97.36 294 SER E O 1
ATOM 2919 N N . SER E 3 13 ? -61.586 147.526 -6.467 1.00 100.88 295 SER E N 1
ATOM 2920 C CA . SER E 3 13 ? -60.967 148.625 -5.734 1.00 100.01 295 SER E CA 1
ATOM 2921 C C . SER E 3 13 ? -59.452 148.638 -5.904 1.00 97.50 295 SER E C 1
ATOM 2922 O O . SER E 3 13 ? -58.879 149.615 -6.385 1.00 99.00 295 SER E O 1
ATOM 2925 N N . LEU E 3 14 ? -58.813 147.541 -5.515 1.00 86.67 296 LEU E N 1
ATOM 2926 C CA . LEU E 3 14 ? -57.357 147.484 -5.433 1.00 84.34 296 LEU E CA 1
ATOM 2927 C C . LEU E 3 14 ? -56.669 146.968 -6.697 1.00 84.62 296 LEU E C 1
ATOM 2928 O O . LEU E 3 14 ? -55.488 146.608 -6.660 1.00 82.72 296 LEU E O 1
ATOM 2933 N N . THR E 3 15 ? -57.396 146.946 -7.812 1.00 76.07 297 THR E N 1
ATOM 2934 C CA . THR E 3 15 ? -56.848 146.442 -9.072 1.00 76.96 297 THR E CA 1
ATOM 2935 C C . THR E 3 15 ? -55.741 147.330 -9.639 1.00 77.90 297 THR E C 1
ATOM 2936 O O . THR E 3 15 ? -55.145 147.005 -10.664 1.00 78.84 297 THR E O 1
ATOM 2940 N N . GLY E 3 16 ? -55.470 148.445 -8.970 1.00 103.68 298 GLY E N 1
ATOM 2941 C CA . GLY E 3 16 ? -54.408 149.344 -9.384 1.00 105.06 298 GLY E CA 1
ATOM 2942 C C . GLY E 3 16 ? -53.145 149.150 -8.563 1.00 102.30 298 GLY E C 1
ATOM 2943 O O . GLY E 3 16 ? -52.121 149.783 -8.823 1.00 103.49 298 GLY E O 1
ATOM 2944 N N . TYR E 3 17 ? -53.216 148.277 -7.562 1.00 92.32 299 TYR E N 1
ATOM 2945 C CA . TYR E 3 17 ? -52.060 148.013 -6.712 1.00 90.03 299 TYR E CA 1
ATOM 2946 C C . TYR E 3 17 ? -51.745 146.520 -6.604 1.00 87.43 299 TYR E C 1
ATOM 2947 O O . TYR E 3 17 ? -50.926 146.119 -5.779 1.00 85.56 299 TYR E O 1
ATOM 2956 N N . LEU E 3 18 ? -52.393 145.698 -7.425 1.00 90.22 300 LEU E N 1
ATOM 2957 C CA . LEU E 3 18 ? -52.072 144.273 -7.469 1.00 88.51 300 LEU E CA 1
ATOM 2958 C C . LEU E 3 18 ? -51.244 143.917 -8.701 1.00 89.81 300 LEU E C 1
ATOM 2959 O O . LEU E 3 18 ? -50.889 144.785 -9.500 1.00 92.00 300 LEU E O 1
ATOM 2964 N N . SER E 3 19 ? -50.939 142.631 -8.844 1.00 100.13 301 SER E N 1
ATOM 2965 C CA . SER E 3 19 ? -50.181 142.142 -9.988 1.00 101.59 301 SER E CA 1
ATOM 2966 C C . SER E 3 19 ? -50.989 141.082 -10.727 1.00 102.67 301 SER E C 1
ATOM 2967 O O . SER E 3 19 ? -51.297 140.026 -10.173 1.00 101.37 301 SER E O 1
ATOM 2970 N N . HIS E 3 20 ? -51.330 141.374 -11.979 1.00 91.00 302 HIS E N 1
ATOM 2971 C CA . HIS E 3 20 ? -52.206 140.514 -12.766 1.00 92.97 302 HIS E CA 1
ATOM 2972 C C . HIS E 3 20 ? -51.444 139.727 -13.834 1.00 94.72 302 HIS E C 1
ATOM 2973 O O . HIS E 3 20 ? -52.012 139.343 -14.859 1.00 97.64 302 HIS E O 1
ATOM 2980 N N . ALA E 3 21 ? -50.156 139.496 -13.593 1.00 92.00 303 ALA E N 1
ATOM 2981 C CA . ALA E 3 21 ? -49.337 138.704 -14.501 1.00 93.76 303 ALA E CA 1
ATOM 2982 C C . ALA E 3 21 ? -49.750 137.240 -14.412 1.00 93.79 303 ALA E C 1
ATOM 2983 O O . ALA E 3 21 ? -50.125 136.759 -13.342 1.00 91.55 303 ALA E O 1
ATOM 2985 N N . ILE E 3 22 ? -49.695 136.540 -15.541 1.00 92.65 304 ILE E N 1
ATOM 2986 C CA . ILE E 3 22 ? -50.125 135.146 -15.606 1.00 93.69 304 ILE E CA 1
ATOM 2987 C C . ILE E 3 22 ? -49.056 134.248 -16.234 1.00 95.40 304 ILE E C 1
ATOM 2988 O O . ILE E 3 22 ? -49.190 133.023 -16.238 1.00 96.51 304 ILE E O 1
ATOM 2993 N N . TYR E 3 23 ? -47.994 134.857 -16.754 1.00 104.55 305 TYR E N 1
ATOM 2994 C CA . TYR E 3 23 ? -46.925 134.103 -17.397 1.00 106.64 305 TYR E CA 1
ATOM 2995 C C . TYR E 3 23 ? -45.555 134.654 -17.037 1.00 105.40 305 TYR E C 1
ATOM 2996 O O . TYR E 3 23 ? -44.664 134.724 -17.887 1.00 107.93 305 TYR E O 1
ATOM 3005 N N . SER E 3 24 ? -45.387 135.044 -15.778 1.00 91.26 306 SER E N 1
ATOM 3006 C CA . SER E 3 24 ? -44.136 135.657 -15.345 1.00 90.47 306 SER E CA 1
ATOM 3007 C C . SER E 3 24 ? -43.404 134.859 -14.269 1.00 88.79 306 SER E C 1
ATOM 3008 O O . SER E 3 24 ? -43.997 134.435 -13.277 1.00 86.49 306 SER E O 1
ATOM 3011 N N . ASN E 3 25 ? -42.107 134.666 -14.480 1.00 105.23 307 ASN E N 1
ATOM 3012 C CA . ASN E 3 25 ? -41.247 134.019 -13.500 1.00 104.39 307 ASN E CA 1
ATOM 3013 C C . ASN E 3 25 ? -40.513 135.060 -12.672 1.00 103.15 307 ASN E C 1
ATOM 3014 O O . ASN E 3 25 ? -39.292 134.995 -12.521 1.00 104.64 307 ASN E O 1
ATOM 3019 N N . LYS E 3 26 ? -41.266 136.018 -12.139 1.00 98.51 308 LYS E N 1
ATOM 3020 C CA . LYS E 3 26 ? -40.681 137.101 -11.366 1.00 97.76 308 LYS E CA 1
ATOM 3021 C C . LYS E 3 26 ? -41.080 137.016 -9.895 1.00 94.83 308 LYS E C 1
ATOM 3022 O O . LYS E 3 26 ? -42.186 136.592 -9.557 1.00 92.99 308 LYS E O 1
ATOM 3028 N N . THR E 3 27 ? -40.167 137.431 -9.024 1.00 80.72 309 THR E N 1
ATOM 3029 C CA . THR E 3 27 ? -40.359 137.297 -7.584 1.00 78.57 309 THR E CA 1
ATOM 3030 C C . THR E 3 27 ? -40.856 138.577 -6.913 1.00 77.22 309 THR E C 1
ATOM 3031 O O . THR E 3 27 ? -40.565 139.686 -7.369 1.00 78.59 309 THR E O 1
ATOM 3035 N N . PHE E 3 28 ? -41.601 138.411 -5.822 1.00 81.60 310 PHE E N 1
ATOM 3036 C CA . PHE E 3 28 ? -42.201 139.537 -5.109 1.00 80.44 310 PHE E CA 1
ATOM 3037 C C . PHE E 3 28 ? -42.021 139.410 -3.598 1.00 79.45 310 PHE E C 1
ATOM 3038 O O . PHE E 3 28 ? -41.851 138.304 -3.080 1.00 79.07 310 PHE E O 1
ATOM 3046 N N . PRO E 3 29 ? -42.051 140.550 -2.886 1.00 83.86 311 PRO E N 1
ATOM 3047 C CA . PRO E 3 29 ? -41.901 140.548 -1.428 1.00 83.40 311 PRO E CA 1
ATOM 3048 C C . PRO E 3 29 ? -43.207 140.766 -0.651 1.00 81.39 311 PRO E C 1
ATOM 3049 O O . PRO E 3 29 ? -43.166 140.837 0.581 1.00 81.23 311 PRO E O 1
ATOM 3053 N N . ALA E 3 30 ? -44.338 140.865 -1.345 1.00 95.69 312 ALA E N 1
ATOM 3054 C CA . ALA E 3 30 ? -45.614 141.115 -0.678 1.00 94.30 312 ALA E CA 1
ATOM 3055 C C . ALA E 3 30 ? -46.788 140.535 -1.461 1.00 93.48 312 ALA E C 1
ATOM 3056 O O . ALA E 3 30 ? -46.895 140.723 -2.672 1.00 94.24 312 ALA E O 1
ATOM 3058 N N . PHE E 3 31 ? -47.671 139.831 -0.761 1.00 72.39 313 PHE E N 1
ATOM 3059 C CA . PHE E 3 31 ? -48.791 139.161 -1.410 1.00 72.20 313 PHE E CA 1
ATOM 3060 C C . PHE E 3 31 ? -50.121 139.392 -0.692 1.00 71.72 313 PHE E C 1
ATOM 3061 O O . PHE E 3 31 ? -50.160 139.915 0.417 1.00 71.33 313 PHE E O 1
ATOM 3069 N N . LEU E 3 32 ? -51.210 138.994 -1.339 1.00 58.40 314 LEU E N 1
ATOM 3070 C CA . LEU E 3 32 ? -52.548 139.185 -0.795 1.00 58.56 314 LEU E CA 1
ATOM 3071 C C . LEU E 3 32 ? -53.451 138.012 -1.158 1.00 59.40 314 LEU E C 1
ATOM 3072 O O . LEU E 3 32 ? -53.904 137.904 -2.289 1.00 60.64 314 LEU E O 1
ATOM 3077 N N . VAL E 3 33 ? -53.719 137.135 -0.196 1.00 66.51 315 VAL E N 1
ATOM 3078 C CA . VAL E 3 33 ? -54.562 135.960 -0.442 1.00 67.92 315 VAL E CA 1
ATOM 3079 C C . VAL E 3 33 ? -56.048 136.312 -0.364 1.00 69.25 315 VAL E C 1
ATOM 3080 O O . VAL E 3 33 ? -56.416 137.369 0.142 1.00 68.88 315 VAL E O 1
ATOM 3084 N N . TYR E 3 34 ? -56.896 135.419 -0.868 1.00 88.20 316 TYR E N 1
ATOM 3085 C CA . TYR E 3 34 ? -58.339 135.624 -0.847 1.00 90.25 316 TYR E CA 1
ATOM 3086 C C . TYR E 3 34 ? -59.053 134.279 -0.774 1.00 92.62 316 TYR E C 1
ATOM 3087 O O . TYR E 3 34 ? -59.093 133.537 -1.754 1.00 94.35 316 TYR E O 1
ATOM 3096 N N . SER E 3 35 ? -59.620 133.970 0.387 1.00 100.43 317 SER E N 1
ATOM 3097 C CA . SER E 3 35 ? -60.304 132.697 0.576 1.00 103.21 317 SER E CA 1
ATOM 3098 C C . SER E 3 35 ? -61.353 132.787 1.678 1.00 104.69 317 SER E C 1
ATOM 3099 O O . SER E 3 35 ? -61.832 133.874 2.005 1.00 104.24 317 SER E O 1
ATOM 3102 N N . THR E 3 36 ? -61.708 131.641 2.248 1.00 107.43 318 THR E N 1
ATOM 3103 C CA . THR E 3 36 ? -62.705 131.604 3.310 1.00 109.44 318 THR E CA 1
ATOM 3104 C C . THR E 3 36 ? -62.135 132.165 4.608 1.00 106.91 318 THR E C 1
ATOM 3105 O O . THR E 3 36 ? -60.927 132.096 4.852 1.00 104.34 318 THR E O 1
ATOM 3109 N N . LYS E 3 37 ? -63.023 132.715 5.431 1.00 92.83 319 LYS E N 1
ATOM 3110 C CA . LYS E 3 37 ? -62.649 133.443 6.639 1.00 91.01 319 LYS E CA 1
ATOM 3111 C C . LYS E 3 37 ? -61.856 132.598 7.636 1.00 90.59 319 LYS E C 1
ATOM 3112 O O . LYS E 3 37 ? -60.963 133.105 8.316 1.00 88.33 319 LYS E O 1
ATOM 3118 N N . GLU E 3 38 ? -62.188 131.314 7.724 1.00 114.69 320 GLU E N 1
ATOM 3119 C CA . GLU E 3 38 ? -61.539 130.421 8.679 1.00 115.18 320 GLU E CA 1
ATOM 3120 C C . GLU E 3 38 ? -60.241 129.862 8.104 1.00 113.36 320 GLU E C 1
ATOM 3121 O O . GLU E 3 38 ? -59.311 129.546 8.847 1.00 112.65 320 GLU E O 1
ATOM 3127 N N . LYS E 3 39 ? -60.186 129.743 6.781 1.00 87.58 321 LYS E N 1
ATOM 3128 C CA . LYS E 3 39 ? -58.986 129.276 6.094 1.00 86.14 321 LYS E CA 1
ATOM 3129 C C . LYS E 3 39 ? -57.820 130.227 6.330 1.00 82.57 321 LYS E C 1
ATOM 3130 O O . LYS E 3 39 ? -56.684 129.799 6.528 1.00 81.81 321 LYS E O 1
ATOM 3136 N N . CYS E 3 40 ? -58.116 131.521 6.319 1.00 87.85 322 CYS E N 1
ATOM 3137 C CA . CYS E 3 40 ? -57.090 132.546 6.469 1.00 85.03 322 CYS E CA 1
ATOM 3138 C C . CYS E 3 40 ? -56.465 132.576 7.866 1.00 84.78 322 CYS E C 1
ATOM 3139 O O . CYS E 3 40 ? -55.286 132.897 8.012 1.00 83.29 322 CYS E O 1
ATOM 3142 N N . LYS E 3 41 ? -57.250 132.246 8.889 1.00 82.29 323 LYS E N 1
ATOM 3143 C CA . LYS E 3 41 ? -56.713 132.140 10.242 1.00 82.78 323 LYS E CA 1
ATOM 3144 C C . LYS E 3 41 ? -55.915 130.847 10.346 1.00 83.94 323 LYS E C 1
ATOM 3145 O O . LYS E 3 41 ? -54.918 130.768 11.076 1.00 83.88 323 LYS E O 1
ATOM 3151 N N . GLN E 3 42 ? -56.366 129.839 9.598 1.00 88.89 324 GLN E N 1
ATOM 3152 C CA . GLN E 3 42 ? -55.654 128.573 9.453 1.00 90.41 324 GLN E CA 1
ATOM 3153 C C . GLN E 3 42 ? -54.497 128.792 8.479 1.00 88.23 324 GLN E C 1
ATOM 3154 O O . GLN E 3 42 ? -53.754 127.869 8.140 1.00 89.28 324 GLN E O 1
ATOM 3160 N N . LEU E 3 43 ? -54.358 130.037 8.031 1.00 80.83 325 LEU E N 1
ATOM 3161 C CA . LEU E 3 43 ? -53.280 130.435 7.139 1.00 78.95 325 LEU E CA 1
ATOM 3162 C C . LEU E 3 43 ? -52.431 131.524 7.784 1.00 77.29 325 LEU E C 1
ATOM 3163 O O . LEU E 3 43 ? -51.269 131.702 7.434 1.00 76.52 325 LEU E O 1
ATOM 3168 N N . TYR E 3 44 ? -53.026 132.251 8.723 1.00 91.76 326 TYR E N 1
ATOM 3169 C CA . TYR E 3 44 ? -52.332 133.302 9.456 1.00 90.89 326 TYR E CA 1
ATOM 3170 C C . TYR E 3 44 ? -51.163 132.700 10.231 1.00 92.07 326 TYR E C 1
ATOM 3171 O O . TYR E 3 44 ? -50.081 133.283 10.299 1.00 91.61 326 TYR E O 1
ATOM 3180 N N . ASP E 3 45 ? -51.378 131.524 10.805 1.00 97.07 327 ASP E N 1
ATOM 3181 C CA . ASP E 3 45 ? -50.360 130.914 11.647 1.00 98.90 327 ASP E CA 1
ATOM 3182 C C . ASP E 3 45 ? -49.497 129.907 10.892 1.00 99.67 327 ASP E C 1
ATOM 3183 O O . ASP E 3 45 ? -48.333 129.704 11.234 1.00 100.80 327 ASP E O 1
ATOM 3188 N N . THR E 3 46 ? -50.060 129.291 9.858 1.00 105.97 328 THR E N 1
ATOM 3189 C CA . THR E 3 46 ? -49.320 128.312 9.071 1.00 107.08 328 THR E CA 1
ATOM 3190 C C . THR E 3 46 ? -48.633 128.961 7.873 1.00 105.06 328 THR E C 1
ATOM 3191 O O . THR E 3 46 ? -48.473 128.333 6.828 1.00 105.52 328 THR E O 1
ATOM 3195 N N . ILE E 3 47 ? -48.242 130.224 8.027 1.00 81.72 329 ILE E N 1
ATOM 3196 C CA . ILE E 3 47 ? -47.546 130.952 6.969 1.00 80.23 329 ILE E CA 1
ATOM 3197 C C . ILE E 3 47 ? -46.137 131.320 7.431 1.00 80.99 329 ILE E C 1
ATOM 3198 O O . ILE E 3 47 ? -45.270 131.651 6.620 1.00 80.75 329 ILE E O 1
ATOM 3203 N N . GLY E 3 48 ? -45.907 131.236 8.739 1.00 121.49 330 GLY E N 1
ATOM 3204 C CA . GLY E 3 48 ? -44.592 131.4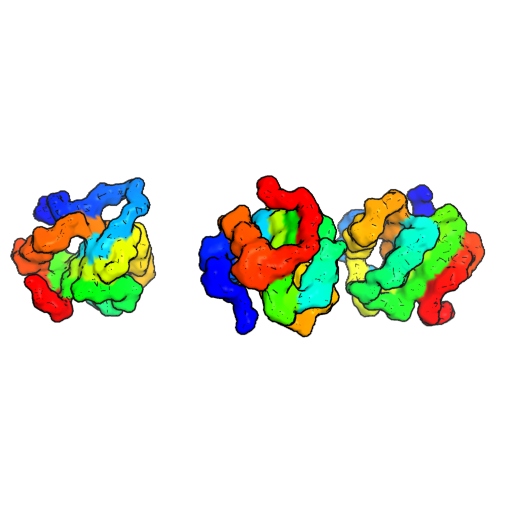83 9.302 1.00 123.08 330 GLY E CA 1
ATOM 3205 C C . GLY E 3 48 ? -43.566 130.500 8.771 1.00 125.00 330 GLY E C 1
ATOM 3206 O O . GLY E 3 48 ? -43.150 129.566 9.468 1.00 127.64 330 GLY E O 1
ATOM 3207 N N . LYS E 3 49 ? -43.167 130.709 7.519 1.00 82.24 331 LYS E N 1
ATOM 3208 C CA . LYS E 3 49 ? -42.204 129.837 6.861 1.00 84.21 331 LYS E CA 1
ATOM 3209 C C . LYS E 3 49 ? -41.608 130.604 5.692 1.00 83.24 331 LYS E C 1
ATOM 3210 O O . LYS E 3 49 ? -40.467 130.370 5.292 1.00 85.18 331 LYS E O 1
ATOM 3216 N N . PHE E 3 50 ? -42.402 131.527 5.157 1.00 89.02 332 PHE E N 1
ATOM 3217 C CA . PHE E 3 50 ? -41.908 132.551 4.249 1.00 88.26 332 PHE E CA 1
ATOM 3218 C C . PHE E 3 50 ? -41.328 133.658 5.112 1.00 88.76 332 PHE E C 1
ATOM 3219 O O . PHE E 3 50 ? -40.791 134.647 4.606 1.00 88.83 332 PHE E O 1
ATOM 3227 N N . ARG E 3 51 ? -41.451 133.465 6.424 1.00 107.94 333 ARG E N 1
ATOM 3228 C CA . ARG E 3 51 ? -40.996 134.419 7.428 1.00 108.99 333 ARG E CA 1
ATOM 3229 C C . ARG E 3 51 ? -41.503 135.827 7.151 1.00 107.24 333 ARG E C 1
ATOM 3230 O O . ARG E 3 51 ? -40.725 136.714 6.794 1.00 108.19 333 ARG E O 1
ATOM 3238 N N . PRO E 3 52 ? -42.821 136.030 7.311 1.00 72.65 334 PRO E N 1
ATOM 3239 C CA . PRO E 3 52 ? -43.432 137.332 7.042 1.00 71.30 334 PRO E CA 1
ATOM 3240 C C . PRO E 3 52 ? -42.946 138.399 8.010 1.00 72.90 334 PRO E C 1
ATOM 3241 O O . PRO E 3 52 ? -42.718 138.109 9.186 1.00 74.44 334 PRO E O 1
ATOM 3245 N N . GLU E 3 53 ? -42.782 139.617 7.506 1.00 80.82 335 GLU E N 1
ATOM 3246 C CA . GLU E 3 53 ? -42.366 140.741 8.327 1.00 82.82 335 GLU E CA 1
ATOM 3247 C C . GLU E 3 53 ? -43.616 141.459 8.808 1.00 81.68 335 GLU E C 1
ATOM 3248 O O . GLU E 3 53 ? -43.597 142.210 9.779 1.00 83.33 335 GLU E O 1
ATOM 3254 N N . PHE E 3 54 ? -44.710 141.207 8.102 1.00 74.13 336 PHE E N 1
ATOM 3255 C CA . PHE E 3 54 ? -45.998 141.811 8.397 1.00 73.22 336 PHE E CA 1
ATOM 3256 C C . PHE E 3 54 ? -47.073 140.805 8.021 1.00 71.25 336 PHE E C 1
ATOM 3257 O O . PHE E 3 54 ? -46.983 140.174 6.981 1.00 70.30 336 PHE E O 1
ATOM 3265 N N . LYS E 3 55 ? -48.078 140.648 8.874 1.00 77.26 337 LYS E N 1
ATOM 3266 C CA . LYS E 3 55 ? -49.239 139.820 8.560 1.00 76.04 337 LYS E CA 1
ATOM 3267 C C . LYS E 3 55 ? -50.488 140.616 8.889 1.00 76.11 337 LYS E C 1
ATOM 3268 O O . LYS E 3 55 ? -50.462 141.456 9.783 1.00 77.26 337 LYS E O 1
ATOM 3274 N N . CYS E 3 56 ? -51.582 140.360 8.180 1.00 71.24 338 CYS E N 1
ATOM 3275 C CA . CYS E 3 56 ? -52.767 141.191 8.347 1.00 71.74 338 CYS E CA 1
ATOM 3276 C C . CYS E 3 56 ? -54.067 140.519 7.918 1.00 71.68 338 CYS E C 1
ATOM 3277 O O . CYS E 3 56 ? -54.516 140.685 6.784 1.00 71.41 338 CYS E O 1
ATOM 3280 N N . LEU E 3 57 ? -54.672 139.776 8.840 1.00 76.77 339 LEU E N 1
ATOM 3281 C CA . LEU E 3 57 ? -55.948 139.119 8.585 1.00 77.48 339 LEU E CA 1
ATOM 3282 C C . LEU E 3 57 ? -57.102 140.108 8.624 1.00 78.59 339 LEU E C 1
ATOM 3283 O O . LEU E 3 57 ? -57.244 140.876 9.580 1.00 79.46 339 LEU E O 1
ATOM 3288 N N . VAL E 3 58 ? -57.930 140.071 7.584 1.00 66.35 340 VAL E N 1
ATOM 3289 C CA . VAL E 3 58 ? -59.054 140.988 7.456 1.00 67.90 340 VAL E CA 1
ATOM 3290 C C . VAL E 3 58 ? -60.300 140.260 6.955 1.00 69.59 340 VAL E C 1
ATOM 3291 O O . VAL E 3 58 ? -60.213 139.152 6.424 1.00 69.40 340 VAL E O 1
ATOM 3295 N N . HIS E 3 59 ? -61.462 140.884 7.121 1.00 92.97 341 HIS E N 1
ATOM 3296 C CA . HIS E 3 59 ? -62.718 140.296 6.654 1.00 95.37 341 HIS E CA 1
ATOM 3297 C C . HIS E 3 59 ? -63.293 141.045 5.457 1.00 96.65 341 HIS E C 1
ATOM 3298 O O . HIS E 3 59 ? -63.039 142.236 5.285 1.00 96.37 341 HIS E O 1
ATOM 3305 N N . TYR E 3 60 ? -64.074 140.341 4.639 1.00 99.62 342 TYR E N 1
ATOM 3306 C CA . TYR E 3 60 ? -64.657 140.926 3.434 1.00 101.47 342 TYR E CA 1
ATOM 3307 C C . TYR E 3 60 ? -65.820 140.100 2.879 1.00 104.91 342 TYR E C 1
ATOM 3308 O O . TYR E 3 60 ? -65.610 139.108 2.178 1.00 104.91 342 TYR E O 1
ATOM 3317 N N . GLU E 3 61 ? -67.039 140.517 3.211 1.00 104.31 343 GLU E N 1
ATOM 3318 C CA . GLU E 3 61 ? -68.264 139.927 2.665 1.00 108.61 343 GLU E CA 1
ATOM 3319 C C . GLU E 3 61 ? -68.309 138.400 2.720 1.00 109.27 343 GLU E C 1
ATOM 3320 O O . GLU E 3 61 ? -68.094 137.735 1.704 1.00 109.60 343 GLU E O 1
ATOM 3326 N N . GLU E 3 62 ? -68.575 137.856 3.907 1.00 100.12 344 GLU E N 1
ATOM 3327 C CA . GLU E 3 62 ? -68.653 136.408 4.118 1.00 101.36 344 GLU E CA 1
ATOM 3328 C C . GLU E 3 62 ? -67.345 135.681 3.801 1.00 97.81 344 GLU E C 1
ATOM 3329 O O . GLU E 3 62 ? -67.267 134.460 3.915 1.00 98.84 344 GLU E O 1
ATOM 3335 N N . GLY E 3 63 ? -66.324 136.433 3.403 1.00 79.27 345 GLY E N 1
ATOM 3336 C CA . GLY E 3 63 ? -65.026 135.869 3.087 1.00 76.10 345 GLY E CA 1
ATOM 3337 C C . GLY E 3 63 ? -63.920 136.647 3.770 1.00 72.26 345 GLY E C 1
ATOM 3338 O O . GLY E 3 63 ? -64.162 137.716 4.327 1.00 72.06 345 GLY E O 1
ATOM 3339 N N . GLY E 3 64 ? -62.704 136.113 3.728 1.00 81.04 346 GLY E N 1
ATOM 3340 C CA . GLY E 3 64 ? -61.579 136.752 4.384 1.00 77.96 346 GLY E CA 1
ATOM 3341 C C . GLY E 3 64 ? -60.336 136.819 3.521 1.00 75.63 346 GLY E C 1
ATOM 3342 O O . GLY E 3 64 ? -60.099 135.948 2.687 1.00 76.01 346 GLY E O 1
ATOM 3343 N N . MET E 3 65 ? -59.541 137.863 3.724 1.00 74.19 347 MET E N 1
ATOM 3344 C CA . MET E 3 65 ? -58.282 138.016 3.010 1.00 72.30 347 MET E CA 1
ATOM 3345 C C . MET E 3 65 ? -57.121 138.067 3.989 1.00 70.56 347 MET E C 1
ATOM 3346 O O . MET E 3 65 ? -57.297 138.409 5.157 1.00 70.69 347 MET E O 1
ATOM 3351 N N . LEU E 3 66 ? -55.934 137.723 3.506 1.00 62.92 348 LEU E N 1
ATOM 3352 C CA . LEU E 3 66 ? -54.728 137.843 4.310 1.00 61.78 348 LEU E CA 1
ATOM 3353 C C . LEU E 3 66 ? -53.688 138.636 3.541 1.00 60.94 348 LEU E C 1
ATOM 3354 O O . LEU E 3 66 ? -53.303 138.280 2.428 1.00 60.88 348 LEU E O 1
ATOM 3359 N N . PHE E 3 67 ? -53.237 139.720 4.153 1.00 69.76 349 PHE E N 1
ATOM 3360 C CA . PHE E 3 67 ? -52.220 140.566 3.558 1.00 69.57 349 PHE E CA 1
ATOM 3361 C C . PHE E 3 67 ? -50.925 140.393 4.338 1.00 69.43 349 PHE E C 1
ATOM 3362 O O . PHE E 3 67 ? -50.922 140.514 5.560 1.00 69.77 349 PHE E O 1
ATOM 3370 N N . PHE E 3 68 ? -49.826 140.111 3.642 1.00 66.40 350 PHE E N 1
ATOM 3371 C CA . PHE E 3 68 ? -48.543 139.934 4.319 1.00 66.88 350 PHE E CA 1
ATOM 3372 C C . PHE E 3 68 ? -47.321 140.359 3.502 1.00 67.55 350 PHE E C 1
ATOM 3373 O O . PHE E 3 68 ? -47.395 140.518 2.283 1.00 67.49 350 PHE E O 1
ATOM 3381 N N . LEU E 3 69 ? -46.197 140.527 4.195 1.00 68.48 351 LEU E N 1
ATOM 3382 C CA . LEU E 3 69 ? -44.938 140.939 3.581 1.00 69.82 351 LEU E CA 1
ATOM 3383 C C . LEU E 3 69 ? -43.798 140.023 3.998 1.00 70.90 351 LEU E C 1
ATOM 3384 O O . LEU E 3 69 ? -43.481 139.917 5.183 1.00 71.80 351 LEU E O 1
ATOM 3389 N N . THR E 3 70 ? -43.182 139.370 3.020 1.00 72.48 352 THR E N 1
ATOM 3390 C CA . THR E 3 70 ? -42.019 138.533 3.273 1.00 74.09 352 THR E CA 1
ATOM 3391 C C . THR E 3 70 ? -40.739 139.362 3.223 1.00 76.55 352 THR E C 1
ATOM 3392 O O . THR E 3 70 ? -40.702 140.422 2.593 1.00 76.95 352 THR E O 1
ATOM 3396 N N . MET E 3 71 ? -39.693 138.876 3.885 1.00 102.69 353 MET E N 1
ATOM 3397 C CA . MET E 3 71 ? -38.396 139.546 3.857 1.00 105.82 353 MET E CA 1
ATOM 3398 C C . MET E 3 71 ? -37.542 139.034 2.703 1.00 107.16 353 MET E C 1
ATOM 3399 O O . MET E 3 71 ? -36.671 139.741 2.203 1.00 109.54 353 MET E O 1
ATOM 3404 N N . THR E 3 72 ? -37.793 137.795 2.296 1.00 94.32 354 THR E N 1
ATOM 3405 C CA . THR E 3 72 ? -37.182 137.233 1.095 1.00 95.46 354 THR E CA 1
ATOM 3406 C C . THR E 3 72 ? -38.207 137.236 -0.035 1.00 93.03 354 THR E C 1
ATOM 3407 O O . THR E 3 72 ? -39.387 137.004 0.199 1.00 90.54 354 THR E O 1
ATOM 3411 N N . LYS E 3 73 ? -37.765 137.506 -1.258 1.00 75.34 355 LYS E N 1
ATOM 3412 C CA . LYS E 3 73 ? -38.681 137.567 -2.392 1.00 73.72 355 LYS E CA 1
ATOM 3413 C C . LYS E 3 73 ? -39.191 136.175 -2.751 1.00 72.89 355 LYS E C 1
ATOM 3414 O O . LYS E 3 73 ? -38.542 135.171 -2.448 1.00 74.27 355 LYS E O 1
ATOM 3420 N N . HIS E 3 74 ? -40.359 136.120 -3.385 1.00 79.91 356 HIS E N 1
ATOM 3421 C CA . HIS E 3 74 ? -40.991 134.844 -3.712 1.00 79.52 356 HIS E CA 1
ATOM 3422 C C . HIS E 3 74 ? -41.760 134.868 -5.026 1.00 79.42 356 HIS E C 1
ATOM 3423 O O . HIS E 3 74 ? -42.282 135.908 -5.440 1.00 78.75 356 HIS E O 1
ATOM 3430 N N . ARG E 3 75 ? -41.828 133.706 -5.670 1.00 93.42 357 ARG E N 1
ATOM 3431 C CA . ARG E 3 75 ? -42.658 133.536 -6.851 1.00 93.82 357 ARG E CA 1
ATOM 3432 C C . ARG E 3 75 ? -44.115 133.540 -6.413 1.00 91.98 357 ARG E C 1
ATOM 3433 O O . ARG E 3 75 ? -44.453 132.997 -5.360 1.00 91.05 357 ARG E O 1
ATOM 3441 N N . VAL E 3 76 ? -44.979 134.153 -7.216 1.00 74.12 358 VAL E N 1
ATOM 3442 C CA . VAL E 3 76 ? -46.400 134.201 -6.893 1.00 72.98 358 VAL E CA 1
ATOM 3443 C C . VAL E 3 76 ? -47.018 132.811 -6.998 1.00 74.09 358 VAL E C 1
ATOM 3444 O O . VAL E 3 76 ? -48.028 132.520 -6.356 1.00 73.45 358 VAL E O 1
ATOM 3448 N N . SER E 3 77 ? -46.405 131.955 -7.810 1.00 94.78 359 SER E N 1
ATOM 3449 C CA . SER E 3 77 ? -46.860 130.579 -7.949 1.00 96.58 359 SER E CA 1
ATOM 3450 C C . SER E 3 77 ? -46.483 129.796 -6.702 1.00 96.11 359 SER E C 1
ATOM 3451 O O . SER E 3 77 ? -47.206 128.895 -6.280 1.00 96.92 359 SER E O 1
ATOM 3454 N N . ALA E 3 78 ? -45.347 130.156 -6.112 1.00 73.97 360 ALA E N 1
ATOM 3455 C CA . ALA E 3 78 ? -44.824 129.459 -4.942 1.00 74.08 360 ALA E CA 1
ATOM 3456 C C . ALA E 3 78 ? -45.750 129.578 -3.737 1.00 72.36 360 ALA E C 1
ATOM 3457 O O . ALA E 3 78 ? -45.969 128.605 -3.013 1.00 73.31 360 ALA E O 1
ATOM 3459 N N . VAL E 3 79 ? -46.294 130.772 -3.532 1.00 84.60 361 VAL E N 1
ATOM 3460 C CA . VAL E 3 79 ? -47.157 131.030 -2.386 1.00 83.14 361 VAL E CA 1
ATOM 3461 C C . VAL E 3 79 ? -48.575 130.517 -2.625 1.00 83.82 361 VAL E C 1
ATOM 3462 O O . VAL E 3 79 ? -49.301 130.214 -1.677 1.00 83.67 361 VAL E O 1
ATOM 3466 N N . LYS E 3 80 ? -48.960 130.397 -3.893 1.00 77.53 362 LYS E N 1
ATOM 3467 C CA . LYS E 3 80 ? -50.303 129.945 -4.220 1.00 78.89 362 LYS E CA 1
ATOM 3468 C C . LYS E 3 80 ? -50.398 128.434 -4.089 1.00 81.39 362 LYS E C 1
ATOM 3469 O O . LYS E 3 80 ? -51.466 127.896 -3.813 1.00 82.75 362 LYS E O 1
ATOM 3475 N N . ASN E 3 81 ? -49.276 127.751 -4.286 1.00 108.05 363 ASN E N 1
ATOM 3476 C CA . ASN E 3 81 ? -49.224 126.307 -4.086 1.00 110.85 363 ASN E CA 1
ATOM 3477 C C . ASN E 3 81 ? -49.401 125.973 -2.614 1.00 110.41 363 ASN E C 1
ATOM 3478 O O . ASN E 3 81 ? -50.302 125.214 -2.237 1.00 112.26 363 ASN E O 1
ATOM 3483 N N . TYR E 3 82 ? -48.526 126.562 -1.801 1.00 102.21 364 TYR E N 1
ATOM 3484 C CA . TYR E 3 82 ? -48.485 126.360 -0.356 1.00 101.93 364 TYR E CA 1
ATOM 3485 C C . TYR E 3 82 ? -49.867 126.332 0.299 1.00 101.95 364 TYR E C 1
ATOM 3486 O O . TYR E 3 82 ? -50.200 125.392 1.024 1.00 104.02 364 TYR E O 1
ATOM 3495 N N . CYS E 3 83 ? -50.660 127.366 0.039 1.00 84.35 365 CYS E N 1
ATOM 3496 C CA . CYS E 3 83 ? -51.981 127.496 0.640 1.00 84.52 365 CYS E CA 1
ATOM 3497 C C . CYS E 3 83 ? -52.922 126.382 0.189 1.00 87.84 365 CYS E C 1
ATOM 3498 O O . CYS E 3 83 ? -53.605 125.765 1.009 1.00 89.59 365 CYS E O 1
ATOM 3501 N N . SER E 3 84 ? -52.947 126.122 -1.115 1.00 102.73 366 SER E N 1
ATOM 3502 C CA . SER E 3 84 ? -53.790 125.068 -1.670 1.00 106.55 366 SER E CA 1
ATOM 3503 C C . SER E 3 84 ? -53.220 123.682 -1.365 1.00 109.45 366 SER E C 1
ATOM 3504 O O . SER E 3 84 ? -52.892 122.917 -2.274 1.00 111.98 366 SER E O 1
ATOM 3507 N N . LYS E 3 85 ? -53.108 123.373 -0.077 1.00 113.73 367 LYS E N 1
ATOM 3508 C CA . LYS E 3 85 ? -52.611 122.086 0.386 1.00 116.89 367 LYS E CA 1
ATOM 3509 C C . LYS E 3 85 ? -53.540 121.582 1.481 1.00 118.98 367 LYS E C 1
ATOM 3510 O O . LYS E 3 85 ? -54.124 120.500 1.390 1.00 123.25 367 LYS E O 1
ATOM 3516 N N . LEU E 3 86 ? -53.660 122.394 2.525 1.00 137.78 368 LEU E N 1
ATOM 3517 C CA . LEU E 3 86 ? -54.534 122.109 3.650 1.00 139.52 368 LEU E CA 1
ATOM 3518 C C . LEU E 3 86 ? -55.970 122.402 3.215 1.00 140.48 368 LEU E C 1
ATOM 3519 O O . LEU E 3 86 ? -56.922 121.777 3.686 1.00 143.87 368 LEU E O 1
ATOM 3524 N N . CYS E 3 87 ? -56.103 123.366 2.306 1.00 147.33 369 CYS E N 1
ATOM 3525 C CA . CYS E 3 87 ? -57.357 123.654 1.616 1.00 148.69 369 CYS E CA 1
ATOM 3526 C C . CYS E 3 87 ? -57.508 122.682 0.449 1.00 152.44 369 CYS E C 1
ATOM 3527 O O . CYS E 3 87 ? -56.520 122.331 -0.201 1.00 152.22 369 CYS E O 1
ATOM 3530 N N . SER E 3 88 ? -58.734 122.240 0.182 1.00 159.76 370 SER E N 1
ATOM 3531 C CA . SER E 3 88 ? -58.946 121.165 -0.791 1.00 164.45 370 SER E CA 1
ATOM 3532 C C . SER E 3 88 ? -60.348 120.940 -1.406 1.00 168.96 370 SER E C 1
ATOM 3533 O O . SER E 3 88 ? -60.409 120.756 -2.623 1.00 170.97 370 SER E O 1
ATOM 3536 N N . VAL E 3 89 ? -61.475 120.961 -0.672 1.00 191.17 371 VAL E N 1
ATOM 3537 C CA . VAL E 3 89 ? -61.751 121.587 0.639 1.00 188.74 371 VAL E CA 1
ATOM 3538 C C . VAL E 3 89 ? -61.637 123.118 0.584 1.00 183.48 371 VAL E C 1
ATOM 3539 O O . VAL E 3 89 ? -60.608 123.690 0.947 1.00 178.97 371 VAL E O 1
ATOM 3543 N N . SER E 3 90 ? -62.714 123.740 0.095 1.00 137.88 372 SER E N 1
ATOM 3544 C CA . SER E 3 90 ? -62.873 125.195 -0.069 1.00 134.22 372 SER E CA 1
ATOM 3545 C C . SER E 3 90 ? -62.153 125.785 -1.289 1.00 131.75 372 SER E C 1
ATOM 3546 O O . SER E 3 90 ? -61.311 125.127 -1.903 1.00 131.95 372 SER E O 1
ATOM 3549 N N . PHE E 3 91 ? -62.509 127.023 -1.633 1.00 140.32 373 PHE E N 1
ATOM 3550 C CA . PHE E 3 91 ? -61.924 127.732 -2.772 1.00 138.35 373 PHE E CA 1
ATOM 3551 C C . PHE E 3 91 ? -60.806 128.679 -2.330 1.00 133.02 373 PHE E C 1
ATOM 3552 O O . PHE E 3 91 ? -60.647 128.946 -1.138 1.00 130.93 373 PHE E O 1
ATOM 3560 N N . LEU E 3 92 ? -60.049 129.194 -3.296 1.00 112.21 374 LEU E N 1
ATOM 3561 C CA . LEU E 3 92 ? -58.917 130.071 -3.004 1.00 107.85 374 LEU E CA 1
ATOM 3562 C C . LEU E 3 92 ? -58.398 130.777 -4.255 1.00 107.12 374 LEU E C 1
ATOM 3563 O O . LEU E 3 92 ? -58.467 130.234 -5.358 1.00 109.65 374 LEU E O 1
ATOM 3568 N N . MET E 3 93 ? -57.892 131.995 -4.074 1.00 78.56 375 MET E N 1
ATOM 3569 C CA . MET E 3 93 ? -57.190 132.714 -5.133 1.00 77.78 375 MET E CA 1
ATOM 3570 C C . MET E 3 93 ? -56.217 133.712 -4.514 1.00 74.33 375 MET E C 1
ATOM 3571 O O . MET E 3 93 ? -56.433 134.177 -3.395 1.00 72.87 375 MET E O 1
ATOM 3576 N N . CYS E 3 94 ? -55.149 134.034 -5.240 1.00 95.94 376 CYS E N 1
ATOM 3577 C CA . CYS E 3 94 ? -54.083 134.872 -4.699 1.00 93.34 376 CYS E CA 1
ATOM 3578 C C . CYS E 3 94 ? -53.278 135.607 -5.770 1.00 93.43 376 CYS E C 1
ATOM 3579 O O . CYS E 3 94 ? -52.926 135.034 -6.802 1.00 94.95 376 CYS E O 1
ATOM 3582 N N . LYS E 3 95 ? -52.984 136.878 -5.511 1.00 74.37 377 LYS E N 1
ATOM 3583 C CA . LYS E 3 95 ? -52.164 137.682 -6.412 1.00 74.77 377 LYS E CA 1
ATOM 3584 C C . LYS E 3 95 ? -51.097 138.442 -5.634 1.00 73.12 377 LYS E C 1
ATOM 3585 O O . LYS E 3 95 ? -51.232 138.659 -4.428 1.00 71.76 377 LYS E O 1
ATOM 3591 N N . ALA E 3 96 ? -50.034 138.840 -6.325 1.00 82.95 378 ALA E N 1
ATOM 3592 C CA . ALA E 3 96 ? -48.963 139.592 -5.689 1.00 82.19 378 ALA E CA 1
ATOM 3593 C C . ALA E 3 96 ? -49.375 141.047 -5.510 1.00 82.49 378 ALA E C 1
ATOM 3594 O O . ALA E 3 96 ? -50.370 141.493 -6.077 1.00 83.50 378 ALA E O 1
ATOM 3596 N N . VAL E 3 97 ? -48.604 141.785 -4.719 1.00 71.27 379 VAL E N 1
ATOM 3597 C CA . VAL E 3 97 ? -48.893 143.194 -4.471 1.00 72.04 379 VAL E CA 1
ATOM 3598 C C . VAL E 3 97 ? -47.774 144.096 -4.995 1.00 73.81 379 VAL E C 1
ATOM 3599 O O . VAL E 3 97 ? -46.653 144.072 -4.492 1.00 73.87 379 VAL E O 1
ATOM 3603 N N . THR E 3 98 ? -48.092 144.893 -6.012 1.00 89.19 380 THR E N 1
ATOM 3604 C CA . THR E 3 98 ? -47.115 145.787 -6.639 1.00 91.57 380 THR E CA 1
ATOM 3605 C C . THR E 3 98 ? -47.023 147.136 -5.931 1.00 92.84 380 THR E C 1
ATOM 3606 O O . THR E 3 98 ? -46.022 147.841 -6.064 1.00 94.92 380 THR E O 1
ATOM 3610 N N . LYS E 3 99 ? -48.064 147.492 -5.183 1.00 112.12 381 LYS E N 1
ATOM 3611 C CA . LYS E 3 99 ? -48.025 148.681 -4.334 1.00 113.40 381 LYS E CA 1
ATOM 3612 C C . LYS E 3 99 ? -48.636 148.377 -2.971 1.00 111.32 381 LYS E C 1
ATOM 3613 O O . LYS E 3 99 ? -49.842 148.527 -2.780 1.00 111.07 381 LYS E O 1
ATOM 3619 N N . PRO E 3 100 ? -47.797 147.950 -2.016 1.00 89.74 382 PRO E N 1
ATOM 3620 C CA . PRO E 3 100 ? -48.240 147.501 -0.690 1.00 87.96 382 PRO E CA 1
ATOM 3621 C C . PRO E 3 100 ? -48.852 148.613 0.159 1.00 89.27 382 PRO E C 1
ATOM 3622 O O . PRO E 3 100 ? -49.871 148.384 0.810 1.00 88.22 382 PRO E O 1
ATOM 3626 N N . MET E 3 101 ? -48.240 149.793 0.152 1.00 116.35 383 MET E N 1
ATOM 3627 C CA . MET E 3 101 ? -48.727 150.912 0.952 1.00 118.27 383 MET E CA 1
ATOM 3628 C C . MET E 3 101 ? -50.157 151.285 0.582 1.00 118.60 383 MET E C 1
ATOM 3629 O O . MET E 3 101 ? -51.009 151.466 1.456 1.00 118.53 383 MET E O 1
ATOM 3634 N N . GLU E 3 102 ? -50.403 151.416 -0.719 1.00 95.99 384 GLU E N 1
ATOM 3635 C CA . GLU E 3 102 ? -51.740 151.700 -1.226 1.00 96.83 384 GLU E CA 1
ATOM 3636 C C . GLU E 3 102 ? -52.707 150.574 -0.870 1.00 94.17 384 GLU E C 1
ATOM 3637 O O . GLU E 3 102 ? -53.813 150.817 -0.383 1.00 94.74 384 GLU E O 1
ATOM 3643 N N . CYS E 3 103 ? -52.268 149.340 -1.097 1.00 108.21 385 CYS E N 1
ATOM 3644 C CA . CYS E 3 103 ? -53.117 148.170 -0.907 1.00 106.20 385 CYS E CA 1
ATOM 3645 C C . CYS E 3 103 ? -53.447 147.888 0.561 1.00 105.03 385 CYS E C 1
ATOM 3646 O O . CYS E 3 103 ? -54.349 147.111 0.861 1.00 104.13 385 CYS E O 1
ATOM 3649 N N . TYR E 3 104 ? -52.727 148.521 1.479 1.00 90.65 386 TYR E N 1
ATOM 3650 C CA . TYR E 3 104 ? -52.984 148.291 2.892 1.00 90.00 386 TYR E CA 1
ATOM 3651 C C . TYR E 3 104 ? -54.271 148.977 3.337 1.00 91.57 386 TYR E C 1
ATOM 3652 O O . TYR E 3 104 ? -55.175 148.331 3.859 1.00 90.88 386 TYR E O 1
ATOM 3661 N N . GLN E 3 105 ? -54.359 150.281 3.103 1.00 109.77 387 GLN E N 1
ATOM 3662 C CA . GLN E 3 105 ? -55.469 151.076 3.626 1.00 111.94 387 GLN E CA 1
ATOM 3663 C C . GLN E 3 105 ? -56.815 150.831 2.942 1.00 112.52 387 GLN E C 1
ATOM 3664 O O . GLN E 3 105 ? -57.864 151.169 3.493 1.00 114.12 387 GLN E O 1
ATOM 3670 N N . VAL E 3 106 ? -56.788 150.252 1.746 1.00 81.58 388 VAL E N 1
ATOM 3671 C CA . VAL E 3 106 ? -58.027 149.886 1.068 1.00 82.50 388 VAL E CA 1
ATOM 3672 C C . VAL E 3 106 ? -58.617 148.641 1.733 1.00 80.72 388 VAL E C 1
ATOM 3673 O O . VAL E 3 106 ? -59.828 148.412 1.702 1.00 82.10 388 VAL E O 1
ATOM 3677 N N . VAL E 3 107 ? -57.742 147.864 2.366 1.00 71.43 389 VAL E N 1
ATOM 3678 C CA . VAL E 3 107 ? -58.124 146.623 3.028 1.00 69.96 389 VAL E CA 1
ATOM 3679 C C . VAL E 3 107 ? -58.208 146.813 4.552 1.00 70.07 389 VAL E C 1
ATOM 3680 O O . VAL E 3 107 ? -58.427 145.863 5.307 1.00 69.18 389 VAL E O 1
ATOM 3684 N N . THR E 3 108 ? -58.049 148.055 5.001 1.00 94.32 390 THR E N 1
ATOM 3685 C CA . THR E 3 108 ? -58.286 148.385 6.402 1.00 95.25 390 THR E CA 1
ATOM 3686 C C . THR E 3 108 ? -59.519 149.271 6.513 1.00 98.22 390 THR E C 1
ATOM 3687 O O . THR E 3 108 ? -60.094 149.419 7.591 1.00 99.52 390 THR E O 1
ATOM 3691 N N . ALA E 3 109 ? -59.916 149.860 5.389 1.00 85.79 391 ALA E N 1
ATOM 3692 C CA . ALA E 3 109 ? -61.123 150.677 5.329 1.00 89.15 391 ALA E CA 1
ATOM 3693 C C . ALA E 3 109 ? -62.290 149.814 4.868 1.00 89.64 391 ALA E C 1
ATOM 3694 O O . ALA E 3 109 ? -62.082 148.727 4.335 1.00 87.54 391 ALA E O 1
ATOM 3696 N N . ALA E 3 110 ? -63.512 150.297 5.082 1.00 94.47 392 ALA E N 1
ATOM 3697 C CA . ALA E 3 110 ? -64.715 149.557 4.712 1.00 95.93 392 ALA E CA 1
ATOM 3698 C C . ALA E 3 110 ? -64.722 149.266 3.209 1.00 96.00 392 ALA E C 1
ATOM 3699 O O . ALA E 3 110 ? -64.186 150.047 2.426 1.00 96.43 392 ALA E O 1
ATOM 3701 N N . PRO E 3 111 ? -65.326 148.139 2.794 1.00 109.90 393 PRO E N 1
ATOM 3702 C CA . PRO E 3 111 ? -66.029 147.155 3.622 1.00 110.10 393 PRO E CA 1
ATOM 3703 C C . PRO E 3 111 ? -65.105 146.098 4.220 1.00 106.33 393 PRO E C 1
ATOM 3704 O O . PRO E 3 111 ? -65.573 145.009 4.553 1.00 106.47 393 PRO E O 1
ATOM 3708 N N . PHE E 3 112 ? -63.820 146.408 4.351 1.00 105.54 394 PHE E N 1
ATOM 3709 C CA . PHE E 3 112 ? -62.890 145.497 5.008 1.00 102.47 394 PHE E CA 1
ATOM 3710 C C . PHE E 3 112 ? -62.811 145.809 6.496 1.00 102.57 394 PHE E C 1
ATOM 3711 O O . PHE E 3 112 ? -62.802 146.974 6.887 1.00 103.88 394 PHE E O 1
ATOM 3719 N N . GLN E 3 113 ? -62.761 144.771 7.324 1.00 102.71 395 GLN E N 1
ATOM 3720 C CA . GLN E 3 113 ? -62.635 144.957 8.765 1.00 103.05 395 GLN E CA 1
ATOM 3721 C C . GLN E 3 113 ? -61.410 144.229 9.312 1.00 100.50 395 GLN E C 1
ATOM 3722 O O . GLN E 3 113 ? -61.268 143.011 9.165 1.00 99.41 395 GLN E O 1
ATOM 3728 N N . LEU E 3 114 ? -60.521 145.002 9.928 1.00 76.89 396 LEU E N 1
ATOM 3729 C CA . LEU E 3 114 ? -59.268 144.486 10.465 1.00 75.08 396 LEU E CA 1
ATOM 3730 C C . LEU E 3 114 ? -59.534 143.512 11.600 1.00 75.64 396 LEU E C 1
ATOM 3731 O O . LEU E 3 114 ? -59.775 143.922 12.737 1.00 77.35 396 LEU E O 1
ATOM 3736 N N . ILE E 3 115 ? -59.478 142.221 11.295 1.00 72.96 397 ILE E N 1
ATOM 3737 C CA . ILE E 3 115 ? -59.636 141.205 12.326 1.00 73.82 397 ILE E CA 1
ATOM 3738 C C . ILE E 3 115 ? -58.463 141.249 13.302 1.00 73.46 397 ILE E C 1
ATOM 3739 O O . ILE E 3 115 ? -58.653 141.443 14.502 1.00 75.24 397 ILE E O 1
ATOM 3744 N N . THR E 3 116 ? -57.253 141.092 12.775 1.00 85.16 398 THR E N 1
ATOM 3745 C CA . THR E 3 116 ? -56.044 141.156 13.584 1.00 85.25 398 THR E CA 1
ATOM 3746 C C . THR E 3 116 ? -54.785 141.232 12.718 1.00 83.51 398 THR E C 1
ATOM 3747 O O . THR E 3 116 ? -54.743 140.710 11.606 1.00 82.06 398 THR E O 1
ATOM 3751 N N . GLU E 3 117 ? -53.761 141.892 13.244 1.00 66.52 399 GLU E N 1
ATOM 3752 C CA . GLU E 3 117 ? -52.488 142.047 12.551 1.00 65.59 399 GLU E CA 1
ATOM 3753 C C . GLU E 3 117 ? -51.413 142.160 13.612 1.00 67.25 399 GLU E C 1
ATOM 3754 O O . GLU E 3 117 ? -51.712 142.520 14.744 1.00 69.13 399 GLU E O 1
ATOM 3760 N N . ASN E 3 118 ? -50.167 141.864 13.259 1.00 75.19 400 ASN E N 1
ATOM 3761 C CA . ASN E 3 118 ? -49.101 141.875 14.257 1.00 77.36 400 ASN E CA 1
ATOM 3762 C C . ASN E 3 118 ? -48.538 143.265 14.579 1.00 79.36 400 ASN E C 1
ATOM 3763 O O . ASN E 3 118 ? -48.741 143.778 15.679 1.00 81.58 400 ASN E O 1
ATOM 3768 N N . LYS E 3 119 ? -47.835 143.867 13.624 1.00 111.27 401 LYS E N 1
ATOM 3769 C CA . LYS E 3 119 ? -47.262 145.196 13.806 1.00 113.67 401 LYS E CA 1
ATOM 3770 C C . LYS E 3 119 ? -48.180 146.246 13.193 1.00 113.19 401 LYS E C 1
ATOM 3771 O O . LYS E 3 119 ? -48.461 146.203 12.000 1.00 111.20 401 LYS E O 1
ATOM 3777 N N . PRO E 3 120 ? -48.660 147.192 14.011 1.00 118.99 402 PRO E N 1
ATOM 3778 C CA . PRO E 3 120 ? -49.498 148.298 13.536 1.00 119.41 402 PRO E CA 1
ATOM 3779 C C . PRO E 3 120 ? -48.814 149.120 12.439 1.00 119.96 402 PRO E C 1
ATOM 3780 O O . PRO E 3 120 ? -47.667 149.541 12.630 1.00 122.22 402 PRO E O 1
ATOM 3784 N N . GLY E 3 121 ? -49.374 149.257 11.218 1.00 77.61 403 GLY E N 1
ATOM 3785 C CA . GLY E 3 121 ? -48.632 149.802 10.043 1.00 78.03 403 GLY E CA 1
ATOM 3786 C C . GLY E 3 121 ? -49.269 151.009 9.364 1.00 79.50 403 GLY E C 1
ATOM 3787 O O . GLY E 3 121 ? -48.884 152.151 9.624 1.00 82.79 403 GLY E O 1
#

CATH classification: 3.40.1310.20

InterPro domains:
  IPR001623 DnaJ domain [SM00271] (11-67)
  IPR003133 T antigen, Ori-binding [PF02217] (291-382)
  IPR003133 T antigen, Ori-binding [PS51287] (293-407)
  IPR010932 Large T antigen, polyomavirus, C-terminal [PF06431] (417-772)
  IPR014015 Helicase, supe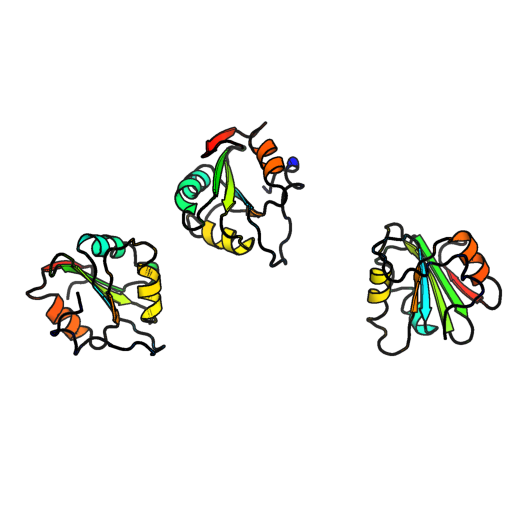rfamily 3, DNA virus [PS51206] (549-709)
  IPR017910 Zinc finger, large T-antigen D1-type [PS51341] (416-510)
  IPR027417 P-loop containing nucleoside triphosphate hydrolase [G3DSA:3.40.50.300] (546-698)
  IPR027417 P-loop containing nucleoside triphosphate hydrolase [SSF52540] (418-775)
  IPR036869 Chaperone J-domain superfamily [G3DSA:1.10.287.110] (1-79)
  IPR036869 Chaperone J-domain superfamily [SSF46565] (1-76)
  IPR037102 Zinc finger, large T-antigen D1 domain superfamily [G3DSA:1.10.10.510] (408-508)

B-factor: mean 98.49, std 19.88, range [58.4, 196.98]

Sequence (343 aa):
SDFPSSLTGYLSHAIYSNKTFPAFLVYSTKEKCKQLYDTIGKFRPEFKCLVHYEEGGMLFFLTMTKHRVSAVKNYCSKLCSVSFLMCKAVTKPMECYQVVTAAPFQLITENKPGLSDFPSSLTGYLSHAIYSNKTFPAFLVYSTKEKCKQLYDTIGKFRPEFKCLVHYEEGGMLFFLTMTKHRVSAVKNYCSKLCSVSFLMCKAVTKPMECYQVVTAAPFQLITENKPGSDFPSSLTGYLSHAIYSNKTFPAFLVYSTKEKCKQLYDTIGKFRPEFKCLVHYEEGGMLFFLTMTKHRVSAVKNYCSKLCSVSFLMCKAVTKPMECYQVVTAAPFQLITENKPG